Protein AF-A0A1R3JWB0-F1 (afdb_monomer_lite)

pLDDT: mean 71.42, std 26.75, range [22.69, 98.88]

Organism: Corchorus capsularis (NCBI:txid210143)

Radius of gyration: 26.65 Å; chains: 1; bounding box: 60×61×75 Å

Sequence (352 aa):
MEPPTVQPKLVFHKRNVELGSNFDCSNLAEIEALLSLGVSPDRIIFANPCKAESHIKYAASVGVNLTTFDSEEELVKIQKWHPKCRLLIRIKAPETSGAKFPLGAKFGALPEEVVPLLQATQARNLNIVGVSFHIGSGAIHFQAFDGAIAAAKIVFEQAAQLCMPKMHILNIGGGFSAGPQFTEAASAVKNALQKYFPNDSDSNLIVIAEPGRFFAELPFTLATSIIGKRVNPLKKVSTNSKLSAKDHVQSRFSQEEQVALQSLQTLFGSKIVNSCMIVVFTGGNELEEDEETLEEYLSRDSSALALCLEVPHYVGLNGMSNILECVVLPHGIIAVATPDIALADSIRSLDL

Secondary structure (DSSP, 8-state):
-PPP---HHHHHHHHHHHTT--EEESSHHHHHHHHHTT--GGGEEE--SS--HHHHHHHHHHT--EEEE-SHHHHHHHHHH-TT-EEEEEBPPPS-S--SB--TTTSSB-HHHHHHHHHHHHHTT-EEEEEE----BT-S-TTHHHHHHHHHHHHHHHHHHTTPPPP-EEE------SSTHHHHHHHHHHHHHHHHSTTHHHHT-EEE---SHHHHSSS-------------PPP---------S---------HHHHHHHHHHHHHH-TTHHHH--------HHHHHHTT--HHHHHHH-TTTHHHHTT--------------EEEEETTEEEEE--S-HHHHHHHHT---

InterPro domains:
  IPR000183 Ornithine/DAP/Arg decarboxylase [PR01179] (22-34)
  IPR000183 Ornithine/DAP/Arg decarboxylase [PR01179] (125-138)
  IPR000183 Ornithine/DAP/Arg decarboxylase [PR01179] (207-226)
  IPR002433 Ornithine decarboxylase [PR01182] (44-68)
  IPR002433 Ornithine decarboxylase [PR01182] (74-96)
  IPR002433 Ornithine decarboxylase [PR01182] (318-331)
  IPR002433 Ornithine decarboxylase [PTHR11482] (18-238)
  IPR006703 AIG1-type guanine nucleotide-binding (G) domain [PF04548] (250-305)
  IPR022644 Orn/DAP/Arg decarboxylase 2, N-terminal [PF02784] (18-216)
  IPR022657 Orn/DAP/Arg decarboxylase 2, conserved site [PS00879] (160-177)
  IPR027417 P-loop containing nucleoside triphosphate hydrolase [G3DSA:3.40.50.300] (247-320)
  IPR029066 PLP-binding barrel [G3DSA:3.20.20.10] (6-215)
  IPR029066 PLP-binding barrel [SSF51419] (15-216)

Foldseek 3Di:
DPDPPPDPVLVLLLVCVVVPAADEDQFQVVVVSNVVSVDQLCSYEPEHQDYDLVGLLVNQVRVNQHYEHADLVSVVSCLVRPQRHEYAYEAQQPQPQPAPFHCNVPDHHYLVCLLVVLVSCVVSVGHYAAYEYENYAQGDHLLSLLRRLQSRLVSQVSNVVVVHPRHAEYEDEEHDAADDVNVVNVVSNVVSCCVSVVPCVVRNHDYHYHYDNNSPVPPDDDDDDDPDDDDDDDDPPPPDDDDDPDDDPDDDDDPVRVVVVVVCCVVVNPCCVVPPDDDDDDCVVVCVVVVHDPVRVLVVPPVNVVVVPVDPDDDDDDDDDDDWDWDDDPPDIDTDDDPDVVVVVVVVPPPD

Structure (mmCIF, N/CA/C/O backbone):
data_AF-A0A1R3JWB0-F1
#
_entry.id   AF-A0A1R3JWB0-F1
#
loop_
_atom_site.group_PDB
_atom_site.id
_atom_site.type_symbol
_atom_site.label_atom_id
_atom_site.label_alt_id
_atom_site.label_comp_id
_atom_site.label_asym_id
_atom_site.label_entity_id
_atom_site.label_seq_id
_atom_site.pdbx_PDB_ins_code
_atom_site.Cartn_x
_atom_site.Cartn_y
_atom_site.Cartn_z
_atom_site.occupancy
_atom_site.B_iso_or_equiv
_atom_site.auth_seq_id
_atom_site.auth_comp_id
_atom_site.auth_asym_id
_atom_site.auth_atom_id
_atom_site.pdbx_PDB_model_num
ATOM 1 N N . MET A 1 1 ? 4.835 -28.528 -31.347 1.00 32.72 1 MET A N 1
ATOM 2 C CA . MET A 1 1 ? 4.320 -27.818 -30.162 1.00 32.72 1 MET A CA 1
ATOM 3 C C . MET A 1 1 ? 5.331 -26.745 -29.842 1.00 32.72 1 MET A C 1
ATOM 5 O O . MET A 1 1 ? 6.428 -27.089 -29.423 1.00 32.72 1 MET A O 1
ATOM 9 N N . GLU A 1 2 ? 5.017 -25.488 -30.143 1.00 27.64 2 GLU A N 1
ATOM 10 C CA . GLU A 1 2 ? 5.806 -24.379 -29.606 1.00 27.64 2 GLU A CA 1
ATOM 11 C C . GLU A 1 2 ? 5.733 -24.439 -28.074 1.00 27.64 2 GLU A C 1
ATOM 13 O O . GLU A 1 2 ? 4.665 -24.755 -27.534 1.00 27.64 2 GLU A O 1
ATOM 18 N N . PRO A 1 3 ? 6.847 -24.215 -27.358 1.00 32.69 3 PRO A N 1
ATOM 19 C CA . PRO A 1 3 ? 6.792 -24.102 -25.911 1.00 32.69 3 PRO A CA 1
ATOM 20 C C . PRO A 1 3 ? 5.839 -22.950 -25.553 1.00 32.69 3 PRO A C 1
ATOM 22 O O . PRO A 1 3 ? 5.832 -21.934 -26.251 1.00 32.69 3 PRO A O 1
ATOM 25 N N . PRO A 1 4 ? 5.019 -23.086 -24.496 1.00 38.62 4 PRO A N 1
ATOM 26 C CA . PRO A 1 4 ? 4.114 -22.021 -24.092 1.00 38.62 4 PRO A CA 1
ATOM 27 C C . PRO A 1 4 ? 4.918 -20.739 -23.885 1.00 38.62 4 PRO A C 1
ATOM 29 O O . PRO A 1 4 ? 5.922 -20.750 -23.170 1.00 38.62 4 PRO A O 1
ATOM 32 N N . THR A 1 5 ? 4.493 -19.650 -24.530 1.00 41.41 5 THR A N 1
ATOM 33 C CA . THR A 1 5 ? 5.124 -18.336 -24.412 1.00 41.41 5 THR A CA 1
ATOM 34 C C . THR A 1 5 ? 5.189 -17.970 -22.935 1.00 41.41 5 THR A C 1
ATOM 36 O O . THR A 1 5 ? 4.173 -17.719 -22.284 1.00 41.41 5 THR A O 1
ATOM 39 N N . VAL A 1 6 ? 6.392 -18.014 -22.372 1.00 44.47 6 VAL A N 1
ATOM 40 C CA . VAL A 1 6 ? 6.605 -17.752 -20.956 1.00 44.47 6 VAL A CA 1
ATOM 41 C C . VAL A 1 6 ? 6.384 -16.262 -20.732 1.00 44.47 6 VAL A C 1
ATOM 43 O O . VAL A 1 6 ? 7.205 -15.442 -21.128 1.00 44.47 6 VAL A O 1
ATOM 46 N N . GLN A 1 7 ? 5.254 -15.899 -20.125 1.00 52.38 7 GLN A N 1
ATOM 47 C CA . GLN A 1 7 ? 4.958 -14.501 -19.833 1.00 52.38 7 GLN A CA 1
ATOM 48 C C . GLN A 1 7 ? 5.934 -13.980 -18.763 1.00 52.38 7 GLN A C 1
ATOM 50 O O . GLN A 1 7 ? 5.923 -14.501 -17.642 1.00 52.38 7 GLN A O 1
ATOM 55 N N . PRO A 1 8 ? 6.740 -12.938 -19.049 1.00 58.72 8 PRO A N 1
ATOM 56 C CA . PRO A 1 8 ? 7.749 -12.426 -18.116 1.00 58.72 8 PRO A CA 1
ATOM 57 C C . PRO A 1 8 ? 7.178 -12.061 -16.737 1.00 58.72 8 PRO A C 1
ATOM 59 O O . PRO A 1 8 ? 7.778 -12.372 -15.707 1.00 58.72 8 PRO A O 1
ATOM 62 N N . LYS A 1 9 ? 5.958 -11.499 -16.707 1.00 65.50 9 LYS A N 1
ATOM 63 C CA . LYS A 1 9 ? 5.225 -11.167 -15.472 1.00 65.50 9 LYS A CA 1
ATOM 64 C C . LYS A 1 9 ? 4.949 -12.406 -14.607 1.00 65.50 9 LYS A C 1
ATOM 66 O O . LYS A 1 9 ? 5.100 -12.353 -13.390 1.00 65.50 9 LYS A O 1
ATOM 71 N N . LEU A 1 10 ? 4.600 -13.542 -15.216 1.00 68.62 10 LEU A N 1
ATOM 72 C CA . LEU A 1 10 ? 4.287 -14.775 -14.488 1.00 68.62 10 LEU A CA 1
ATOM 73 C C . LEU A 1 10 ? 5.537 -15.405 -13.858 1.00 68.62 10 LEU A C 1
ATOM 75 O O . LEU A 1 10 ? 5.481 -15.861 -12.718 1.00 68.62 10 LEU A O 1
ATOM 79 N N . VAL A 1 11 ? 6.668 -15.410 -14.572 1.00 74.31 11 VAL A N 1
ATOM 80 C CA . VAL A 1 11 ? 7.955 -15.895 -14.033 1.00 74.31 11 VAL A CA 1
ATOM 81 C C . VAL A 1 11 ? 8.416 -15.026 -12.877 1.00 74.31 11 VAL A C 1
ATOM 83 O O . VAL A 1 11 ? 8.814 -15.543 -11.835 1.00 74.31 11 VAL A O 1
ATOM 86 N N . PHE A 1 12 ? 8.303 -13.710 -13.038 1.00 76.94 12 PHE A N 1
ATOM 87 C CA . PHE A 1 12 ? 8.627 -12.760 -11.988 1.00 76.94 12 PHE A CA 1
ATOM 88 C C . PHE A 1 12 ? 7.785 -12.993 -10.728 1.00 76.94 12 PHE A C 1
ATOM 90 O O . PHE A 1 12 ? 8.328 -13.049 -9.623 1.00 76.94 12 PHE A O 1
ATOM 97 N N . HIS A 1 13 ? 6.472 -13.195 -10.872 1.00 80.81 13 HIS A N 1
ATOM 98 C CA . HIS A 1 13 ? 5.619 -13.525 -9.732 1.00 80.81 13 HIS A CA 1
ATOM 99 C C . HIS A 1 13 ? 6.009 -14.859 -9.096 1.00 80.81 13 HIS A C 1
ATOM 101 O O . HIS A 1 13 ? 6.238 -14.880 -7.892 1.00 80.81 13 HIS A O 1
ATOM 107 N N . LYS A 1 14 ? 6.189 -15.935 -9.877 1.00 83.88 14 LYS A N 1
ATOM 108 C CA . LYS A 1 14 ? 6.644 -17.239 -9.356 1.00 83.88 14 LYS A CA 1
ATOM 109 C C . LYS A 1 14 ? 7.921 -17.119 -8.529 1.00 83.88 14 LYS A C 1
ATOM 111 O O . LYS A 1 14 ? 7.972 -17.628 -7.413 1.00 83.88 14 LYS A O 1
ATOM 116 N N . ARG A 1 15 ? 8.915 -16.379 -9.026 1.00 87.00 15 ARG A N 1
ATOM 117 C CA . ARG A 1 15 ? 10.171 -16.182 -8.301 1.00 87.00 15 ARG A CA 1
ATOM 118 C C . ARG A 1 15 ? 9.963 -15.460 -6.968 1.00 87.00 15 ARG A C 1
ATOM 120 O O . ARG A 1 15 ? 10.527 -15.865 -5.959 1.00 87.00 15 ARG A O 1
ATOM 127 N N . ASN A 1 16 ? 9.126 -14.426 -6.940 1.00 84.94 16 ASN A N 1
ATOM 128 C CA . ASN A 1 16 ? 8.788 -13.726 -5.698 1.00 84.94 16 ASN A CA 1
ATOM 129 C C . ASN A 1 16 ? 7.982 -14.602 -4.721 1.00 84.94 16 ASN A C 1
ATOM 131 O O . ASN A 1 16 ? 8.143 -14.464 -3.510 1.00 84.94 16 ASN A O 1
ATOM 135 N N . VAL A 1 17 ? 7.156 -15.531 -5.222 1.00 89.06 17 VAL A N 1
ATOM 136 C CA . VAL A 1 17 ? 6.446 -16.505 -4.377 1.00 89.06 17 VAL A CA 1
ATOM 137 C C . VAL A 1 17 ? 7.443 -17.411 -3.657 1.00 89.06 17 VAL A C 1
ATOM 139 O O . VAL A 1 17 ? 7.336 -17.554 -2.437 1.00 89.06 17 VAL A O 1
ATOM 142 N N . GLU A 1 18 ? 8.417 -17.965 -4.389 1.00 89.56 18 GLU A N 1
ATOM 143 C CA . GLU A 1 18 ? 9.492 -18.819 -3.853 1.00 89.56 18 GLU A CA 1
ATOM 144 C C . GLU A 1 18 ? 10.355 -18.098 -2.812 1.00 89.56 18 GLU A C 1
ATOM 146 O O . GLU A 1 18 ? 10.770 -18.702 -1.827 1.00 89.56 18 GLU A O 1
ATOM 151 N N . LEU A 1 19 ? 10.608 -16.801 -3.016 1.00 90.81 19 LEU A N 1
ATOM 152 C CA . LEU A 1 19 ? 11.370 -15.959 -2.089 1.00 90.81 19 LEU A CA 1
ATOM 153 C C . LEU A 1 19 ? 10.561 -15.513 -0.858 1.00 90.81 19 LEU A C 1
ATOM 155 O O . LEU A 1 19 ? 11.113 -14.868 0.030 1.00 90.81 19 LEU A O 1
ATOM 159 N N . GLY A 1 20 ? 9.272 -15.856 -0.782 1.00 91.75 20 GLY A N 1
ATOM 160 C CA . GLY A 1 20 ? 8.435 -15.576 0.385 1.00 91.75 20 GLY A CA 1
ATOM 161 C C . GLY A 1 20 ? 7.796 -14.183 0.418 1.00 91.75 20 GLY A C 1
ATOM 162 O O . GLY A 1 20 ? 7.225 -13.815 1.440 1.00 91.75 20 GLY A O 1
ATOM 163 N N . SER A 1 21 ? 7.823 -13.420 -0.679 1.00 92.12 21 SER A N 1
ATOM 164 C CA . SER A 1 21 ? 7.233 -12.073 -0.738 1.00 92.12 21 SER A CA 1
ATOM 165 C C . SER A 1 21 ? 5.711 -12.079 -0.571 1.00 92.12 21 SER A C 1
ATOM 167 O O . SER A 1 21 ? 5.024 -12.982 -1.043 1.00 92.12 21 SER A O 1
ATOM 169 N N . ASN A 1 22 ? 5.161 -11.043 0.053 1.00 96.25 22 ASN A N 1
ATOM 170 C CA . ASN A 1 22 ? 3.730 -10.746 -0.038 1.00 96.25 22 ASN A CA 1
ATOM 171 C C . ASN A 1 22 ? 3.455 -9.894 -1.283 1.00 96.25 22 ASN A C 1
ATOM 173 O O . ASN A 1 22 ? 4.389 -9.398 -1.917 1.00 96.25 22 ASN A O 1
ATOM 177 N N . PHE A 1 23 ? 2.184 -9.739 -1.646 1.00 95.62 23 PHE A N 1
ATOM 178 C CA . PHE A 1 23 ? 1.800 -9.125 -2.911 1.00 95.62 23 PHE A CA 1
ATOM 179 C C . PHE A 1 23 ? 0.738 -8.046 -2.742 1.00 95.62 23 PHE A C 1
ATOM 181 O O . PHE A 1 23 ? -0.299 -8.265 -2.119 1.00 95.62 23 PHE A O 1
ATOM 188 N N . ASP A 1 24 ? 0.987 -6.906 -3.376 1.00 96.12 24 ASP A N 1
ATOM 189 C CA . ASP A 1 24 ? -0.022 -5.895 -3.663 1.00 96.12 24 ASP A CA 1
ATOM 190 C C . ASP A 1 24 ? -0.705 -6.210 -5.001 1.00 96.12 24 ASP A C 1
ATOM 192 O O . ASP A 1 24 ? -0.042 -6.487 -6.003 1.00 96.12 24 ASP A O 1
ATOM 196 N N . CYS A 1 25 ? -2.036 -6.199 -4.997 1.00 93.19 25 CYS A N 1
ATOM 197 C CA . CYS A 1 25 ? -2.877 -6.292 -6.180 1.00 93.19 25 CYS A CA 1
ATOM 198 C C . CYS A 1 25 ? -3.734 -5.039 -6.332 1.00 93.19 25 CYS A C 1
ATOM 200 O O . CYS A 1 25 ? -4.388 -4.588 -5.393 1.00 93.19 25 CYS A O 1
ATOM 202 N N . SER A 1 26 ? -3.841 -4.548 -7.564 1.00 87.19 26 SER A N 1
ATOM 203 C CA . SER A 1 26 ? -4.644 -3.370 -7.910 1.00 87.19 26 SER A CA 1
ATOM 204 C C . SER A 1 26 ? -5.981 -3.710 -8.582 1.00 87.19 26 SER A C 1
ATOM 206 O O . SER A 1 26 ? -6.869 -2.855 -8.704 1.00 87.19 26 SER A O 1
ATOM 208 N N . ASN A 1 27 ? -6.142 -4.954 -9.036 1.00 83.00 27 ASN A N 1
ATOM 209 C CA . ASN A 1 27 ? -7.304 -5.417 -9.784 1.00 83.00 27 ASN A CA 1
ATOM 210 C C . ASN A 1 27 ? -7.531 -6.933 -9.634 1.00 83.00 27 ASN A C 1
ATOM 212 O O . ASN A 1 27 ? -6.696 -7.659 -9.100 1.00 83.00 27 ASN A O 1
ATOM 216 N N . LEU A 1 28 ? -8.686 -7.396 -10.120 1.00 87.56 28 LEU A N 1
ATOM 217 C CA . LEU A 1 28 ? -9.131 -8.786 -10.010 1.00 87.56 28 LEU A CA 1
ATOM 218 C C . LEU A 1 28 ? -8.201 -9.773 -10.734 1.00 87.56 28 LEU A C 1
ATOM 220 O O . LEU A 1 28 ? -7.897 -10.820 -10.169 1.00 87.56 28 LEU A O 1
ATOM 224 N N . ALA A 1 29 ? -7.699 -9.426 -11.923 1.00 87.19 29 ALA A N 1
ATOM 225 C CA . ALA A 1 29 ? -6.828 -10.309 -12.700 1.00 87.19 29 ALA A CA 1
ATOM 226 C C . ALA A 1 29 ? -5.488 -10.579 -11.991 1.00 87.19 29 ALA A C 1
ATOM 228 O O . ALA A 1 29 ? -4.929 -11.665 -12.107 1.00 87.19 29 ALA A O 1
ATOM 229 N N . GLU A 1 30 ? -4.974 -9.613 -11.223 1.00 88.69 30 GLU A N 1
ATOM 230 C CA . GLU A 1 30 ? -3.763 -9.803 -10.411 1.00 88.69 30 GLU A CA 1
ATOM 231 C C . GLU A 1 30 ? -4.002 -10.753 -9.236 1.00 88.69 30 GLU A C 1
ATOM 233 O O . GLU A 1 30 ? -3.179 -11.637 -8.993 1.00 88.69 30 GLU A O 1
ATOM 238 N N . ILE A 1 31 ? -5.157 -10.637 -8.570 1.00 92.06 31 ILE A N 1
ATOM 239 C CA . ILE A 1 31 ? -5.558 -11.571 -7.510 1.00 92.06 31 ILE A CA 1
ATOM 240 C C . ILE A 1 31 ? -5.678 -12.986 -8.090 1.00 92.06 31 ILE A C 1
ATOM 242 O O . ILE A 1 31 ? -5.075 -13.916 -7.563 1.00 92.06 31 ILE A O 1
ATOM 246 N N . GLU A 1 32 ? -6.404 -13.156 -9.198 1.00 93.19 32 GLU A N 1
ATOM 247 C CA . GLU A 1 32 ? -6.544 -14.448 -9.885 1.00 93.19 32 GLU A CA 1
ATOM 248 C C . GLU A 1 32 ? -5.194 -15.050 -10.273 1.00 93.19 32 GLU A C 1
ATOM 250 O O . GLU A 1 32 ? -4.940 -16.226 -10.001 1.00 93.19 32 GLU A O 1
ATOM 255 N N . ALA A 1 33 ? -4.307 -14.241 -10.857 1.00 88.75 33 ALA A N 1
ATOM 256 C CA . ALA A 1 33 ? -2.986 -14.691 -11.264 1.00 88.75 33 ALA A CA 1
ATOM 257 C C . ALA A 1 33 ? -2.185 -15.233 -10.072 1.00 88.75 33 ALA A C 1
ATOM 259 O O . ALA A 1 33 ? -1.634 -16.328 -10.162 1.00 88.75 33 ALA A O 1
ATOM 260 N N . LEU A 1 34 ? -2.151 -14.528 -8.939 1.00 93.12 34 LEU A N 1
ATOM 261 C CA . LEU A 1 34 ? -1.406 -14.981 -7.761 1.00 93.12 34 LEU A CA 1
ATOM 262 C C . LEU A 1 34 ? -2.036 -16.205 -7.093 1.00 93.12 34 LEU A C 1
ATOM 264 O O . LEU A 1 34 ? -1.315 -17.133 -6.726 1.00 93.12 34 LEU A O 1
ATOM 268 N N . LEU A 1 35 ? -3.364 -16.257 -6.984 1.00 95.06 35 LEU A N 1
ATOM 269 C CA . LEU A 1 35 ? -4.051 -17.435 -6.449 1.00 95.06 35 LEU A CA 1
ATOM 270 C C . LEU A 1 35 ? -3.806 -18.670 -7.330 1.00 95.06 35 LEU A C 1
ATOM 272 O O . LEU A 1 35 ? -3.569 -19.757 -6.807 1.00 95.06 35 LEU A O 1
ATOM 276 N N . SER A 1 36 ? -3.763 -18.506 -8.658 1.00 92.94 36 SER A N 1
ATOM 277 C CA . SER A 1 36 ? -3.426 -19.593 -9.594 1.00 92.94 36 SER A CA 1
ATOM 278 C C . SER A 1 36 ? -1.989 -20.111 -9.433 1.00 92.94 36 SER A C 1
ATOM 280 O O . SER A 1 36 ? -1.699 -21.256 -9.776 1.00 92.94 36 SER A O 1
ATOM 282 N N . LEU A 1 37 ? -1.095 -19.291 -8.869 1.00 92.50 37 LEU A N 1
ATOM 283 C CA . LEU A 1 37 ? 0.269 -19.673 -8.498 1.00 92.50 37 LEU A CA 1
ATOM 284 C C . LEU A 1 37 ? 0.357 -20.332 -7.112 1.00 92.50 37 LEU A C 1
ATOM 286 O O . LEU A 1 37 ? 1.458 -20.642 -6.661 1.00 92.50 37 LEU A O 1
ATOM 290 N N . GLY A 1 38 ? -0.772 -20.543 -6.430 1.00 94.12 38 GLY A N 1
ATOM 291 C CA . GLY A 1 38 ? -0.819 -21.125 -5.090 1.00 94.12 38 GLY A CA 1
ATOM 292 C C . GLY A 1 38 ? -0.459 -20.143 -3.972 1.00 94.12 38 GLY A C 1
ATOM 293 O O . GLY A 1 38 ? -0.142 -20.574 -2.864 1.00 94.12 38 GLY A O 1
ATOM 294 N N . VAL A 1 39 ? -0.484 -18.830 -4.234 1.00 96.62 39 VAL A N 1
ATOM 295 C CA . VAL A 1 39 ? -0.300 -17.820 -3.184 1.00 96.62 39 VAL A CA 1
ATOM 296 C C . VAL A 1 39 ? -1.496 -17.852 -2.245 1.00 96.62 39 VAL A C 1
ATOM 298 O O . VAL A 1 39 ? -2.643 -17.796 -2.680 1.00 96.62 39 VAL A O 1
ATOM 301 N N . SER A 1 40 ? -1.225 -17.918 -0.945 1.00 97.50 40 SER A N 1
ATOM 302 C CA . SER A 1 40 ? -2.276 -17.878 0.065 1.00 97.50 40 SER A CA 1
ATOM 303 C C . SER A 1 40 ? -2.900 -16.469 0.155 1.00 97.50 40 SER A C 1
ATOM 305 O O . SER A 1 40 ? -2.148 -15.488 0.153 1.00 97.50 40 SER A O 1
ATOM 307 N N . PRO A 1 41 ? -4.238 -16.322 0.245 1.00 97.50 41 PRO A N 1
ATOM 308 C CA . PRO A 1 41 ? -4.916 -15.017 0.240 1.00 97.50 41 PRO A CA 1
ATOM 309 C C . PRO A 1 41 ? -4.480 -14.035 1.341 1.00 97.50 41 PRO A C 1
ATOM 311 O O . PRO A 1 41 ? -4.573 -12.824 1.161 1.00 97.50 41 PRO A O 1
ATOM 314 N N . ASP A 1 42 ? -3.987 -14.529 2.477 1.00 97.00 42 ASP A N 1
ATOM 315 C CA . ASP A 1 42 ? -3.444 -13.735 3.589 1.00 97.00 42 ASP A CA 1
ATOM 316 C C . ASP A 1 42 ? -2.124 -13.024 3.253 1.00 97.00 42 ASP A C 1
ATOM 318 O O . ASP A 1 42 ? -1.768 -12.051 3.919 1.00 97.00 42 ASP A O 1
ATOM 322 N N . ARG A 1 43 ? -1.438 -13.455 2.187 1.00 97.31 43 ARG A N 1
ATOM 323 C CA . ARG A 1 43 ? -0.244 -12.798 1.633 1.00 97.31 43 ARG A CA 1
ATOM 324 C C . ARG A 1 43 ? -0.582 -11.724 0.596 1.00 97.31 43 ARG A C 1
ATOM 326 O O . ARG A 1 43 ? 0.337 -11.183 -0.018 1.00 97.31 43 ARG A O 1
ATOM 333 N N . ILE A 1 44 ? -1.865 -11.427 0.375 1.00 98.25 44 ILE A N 1
ATOM 334 C CA . ILE A 1 44 ? -2.330 -10.457 -0.621 1.00 98.25 44 ILE A CA 1
ATOM 335 C C . ILE A 1 44 ? -2.994 -9.264 0.073 1.00 98.25 44 ILE A C 1
ATOM 337 O O . ILE A 1 44 ? -3.904 -9.422 0.890 1.00 98.25 44 ILE A O 1
ATOM 341 N N . ILE A 1 45 ? -2.575 -8.058 -0.305 1.00 98.50 45 ILE A N 1
ATOM 342 C CA . ILE A 1 45 ? -3.311 -6.818 -0.055 1.00 98.50 45 ILE A CA 1
ATOM 343 C C . ILE A 1 45 ? -3.956 -6.348 -1.362 1.00 98.50 45 ILE A C 1
ATOM 345 O O . ILE A 1 45 ? -3.310 -6.311 -2.405 1.00 98.50 45 ILE A O 1
ATOM 349 N N . PHE A 1 46 ? -5.238 -5.982 -1.319 1.00 98.06 46 PHE A N 1
ATOM 350 C CA . PHE A 1 46 ? -5.910 -5.327 -2.442 1.00 98.06 46 PHE A CA 1
ATOM 351 C C . PHE A 1 46 ? -5.768 -3.802 -2.287 1.00 98.06 46 PHE A C 1
ATOM 353 O O . PHE A 1 46 ? -6.678 -3.133 -1.789 1.00 98.06 46 PHE A O 1
ATOM 360 N N . ALA A 1 47 ? -4.614 -3.234 -2.652 1.00 94.88 47 ALA A N 1
ATOM 361 C CA . ALA A 1 47 ? -4.274 -1.845 -2.322 1.00 94.88 47 ALA A CA 1
ATOM 362 C C . ALA A 1 47 ? -4.778 -0.792 -3.327 1.00 94.88 47 ALA A C 1
ATOM 364 O O . ALA A 1 47 ? -4.311 0.352 -3.340 1.00 94.88 47 ALA A O 1
ATOM 365 N N . ASN A 1 48 ? -5.801 -1.115 -4.120 1.00 92.12 48 ASN A N 1
ATOM 366 C CA . ASN A 1 48 ? -6.544 -0.114 -4.881 1.00 92.12 48 ASN A CA 1
ATOM 367 C C . ASN A 1 48 ? -7.589 0.565 -3.975 1.00 92.12 48 ASN A C 1
ATOM 369 O O . ASN A 1 48 ? -8.503 -0.120 -3.511 1.00 92.12 48 ASN A O 1
ATOM 373 N N . PRO A 1 49 ? -7.522 1.886 -3.737 1.00 90.44 49 PRO A N 1
ATOM 374 C CA . PRO A 1 49 ? -8.470 2.561 -2.857 1.00 90.44 49 PRO A CA 1
ATOM 375 C C . PRO A 1 49 ? -9.862 2.741 -3.483 1.00 90.44 49 PRO A C 1
ATOM 377 O O . PRO A 1 49 ? -10.813 2.916 -2.735 1.00 90.44 49 PRO A O 1
ATOM 380 N N . CYS A 1 50 ? -10.015 2.613 -4.810 1.00 92.56 50 CYS A N 1
ATOM 381 C CA . CYS A 1 50 ? -11.299 2.737 -5.509 1.00 92.56 50 CYS A CA 1
ATOM 382 C C . CYS A 1 50 ? -11.587 1.490 -6.363 1.00 92.56 50 CYS A C 1
ATOM 384 O O . CYS A 1 50 ? -11.084 1.335 -7.481 1.00 92.56 50 CYS A O 1
ATOM 386 N N . LYS A 1 51 ? -12.391 0.566 -5.823 1.00 92.56 51 LYS A N 1
ATOM 387 C CA . LYS A 1 51 ? -12.616 -0.772 -6.393 1.00 92.56 51 LYS A CA 1
ATOM 388 C C . LYS A 1 51 ? -14.017 -0.906 -6.984 1.00 92.56 51 LYS A C 1
ATOM 390 O O . LYS A 1 51 ? -14.991 -0.357 -6.467 1.00 92.56 51 LYS A O 1
ATOM 395 N N . ALA A 1 52 ? -14.151 -1.697 -8.047 1.00 93.75 52 ALA A N 1
ATOM 396 C CA . ALA A 1 52 ? -15.464 -2.118 -8.530 1.00 93.75 52 ALA A CA 1
ATOM 397 C C . ALA A 1 52 ? -16.145 -3.040 -7.499 1.00 93.75 52 ALA A C 1
ATOM 399 O O . ALA A 1 52 ? -15.481 -3.881 -6.890 1.00 93.75 52 ALA A O 1
ATOM 400 N N . GLU A 1 53 ? -17.471 -2.940 -7.338 1.00 97.06 53 GLU A N 1
ATOM 401 C CA . GLU A 1 53 ? -18.227 -3.814 -6.421 1.00 97.06 53 GLU A CA 1
ATOM 402 C C . GLU A 1 53 ? -17.997 -5.303 -6.728 1.00 97.06 53 GLU A C 1
ATOM 404 O O . GLU A 1 53 ? -17.842 -6.106 -5.811 1.00 97.06 53 GLU A O 1
ATOM 409 N N . SER A 1 54 ? -17.923 -5.677 -8.012 1.00 96.38 54 SER A N 1
ATOM 410 C CA . SER A 1 54 ? -17.612 -7.046 -8.448 1.00 96.38 54 SER A CA 1
ATOM 411 C C . SER A 1 54 ? -16.251 -7.530 -7.942 1.00 96.38 54 SER A C 1
ATOM 413 O O . SER A 1 54 ? -16.134 -8.679 -7.524 1.00 96.38 54 SER A O 1
ATOM 415 N N . HIS A 1 55 ? -15.241 -6.658 -7.914 1.00 96.50 55 HIS A N 1
ATOM 416 C CA . HIS A 1 55 ? -13.905 -7.007 -7.433 1.00 96.50 55 HIS A CA 1
ATOM 417 C C . HIS A 1 55 ? -13.880 -7.166 -5.909 1.00 96.50 55 HIS A C 1
ATOM 419 O O . HIS A 1 55 ? -13.222 -8.071 -5.408 1.00 96.50 55 HIS A O 1
ATOM 425 N N . ILE A 1 56 ? -14.630 -6.336 -5.172 1.00 98.31 56 ILE A N 1
ATOM 426 C CA . ILE A 1 56 ? -14.766 -6.468 -3.711 1.00 98.31 56 ILE A CA 1
ATOM 427 C C . ILE A 1 56 ? -15.451 -7.797 -3.359 1.00 98.31 56 ILE A C 1
ATOM 429 O O . ILE A 1 56 ? -14.961 -8.525 -2.498 1.00 98.31 56 ILE A O 1
ATOM 433 N N . LYS A 1 57 ? -16.542 -8.149 -4.059 1.00 98.19 57 LYS A N 1
ATOM 434 C CA . LYS A 1 57 ? -17.216 -9.451 -3.899 1.00 98.19 57 LYS A CA 1
ATOM 435 C C . LYS A 1 57 ? -16.267 -10.614 -4.153 1.00 98.19 57 LYS A C 1
ATOM 437 O O . LYS A 1 57 ? -16.257 -11.574 -3.389 1.00 98.19 57 LYS A O 1
ATOM 442 N N . TYR A 1 58 ? -15.488 -10.528 -5.230 1.00 98.12 58 TYR A N 1
ATOM 443 C CA . TYR A 1 58 ? -14.541 -11.574 -5.581 1.00 98.12 58 TYR A CA 1
ATOM 444 C C . TYR A 1 58 ? -13.470 -11.733 -4.498 1.00 98.12 58 TYR A C 1
ATOM 446 O O . TYR A 1 58 ? -13.313 -12.833 -3.975 1.00 98.12 58 TYR A O 1
ATOM 454 N N . ALA A 1 59 ? -12.826 -10.636 -4.080 1.00 98.31 59 ALA A N 1
ATOM 455 C CA . ALA A 1 59 ? -11.839 -10.636 -3.000 1.00 98.31 59 ALA A CA 1
ATOM 456 C C . ALA A 1 59 ? -12.393 -11.265 -1.708 1.00 98.31 59 ALA A C 1
ATOM 458 O O . ALA A 1 59 ? -11.719 -12.088 -1.090 1.00 98.31 59 ALA A O 1
ATOM 459 N N . ALA A 1 60 ? -13.646 -10.957 -1.350 1.00 98.38 60 ALA A N 1
ATOM 460 C CA . ALA A 1 60 ? -14.334 -11.586 -0.224 1.00 98.38 60 ALA A CA 1
ATOM 461 C C . ALA A 1 60 ? -14.526 -13.100 -0.419 1.00 98.38 60 ALA A C 1
ATOM 463 O O . ALA A 1 60 ? -14.274 -13.873 0.504 1.00 98.38 60 ALA A O 1
ATOM 464 N N . SER A 1 61 ? -14.935 -13.533 -1.617 1.00 98.19 61 SER A N 1
ATOM 465 C CA . SER A 1 61 ? -15.194 -14.947 -1.926 1.00 98.19 61 SER A CA 1
ATOM 466 C C . SER A 1 61 ? -13.944 -15.830 -1.882 1.00 98.19 61 SER A C 1
ATOM 468 O O . SER A 1 61 ? -14.044 -17.005 -1.542 1.00 98.19 61 SER A O 1
ATOM 470 N N . VAL A 1 62 ? -12.773 -15.260 -2.182 1.00 98.19 62 VAL A N 1
ATOM 471 C CA . VAL A 1 62 ? -11.486 -15.975 -2.191 1.00 98.19 62 VAL A CA 1
ATOM 472 C C . VAL A 1 62 ? -10.643 -15.726 -0.937 1.00 98.19 62 VAL A C 1
ATOM 474 O O . VAL A 1 62 ? -9.553 -16.271 -0.814 1.00 98.19 62 VAL A O 1
ATOM 477 N N . GLY A 1 63 ? -11.132 -14.919 0.009 1.00 98.12 63 GLY A N 1
ATOM 478 C CA . GLY A 1 63 ? -10.480 -14.696 1.302 1.00 98.12 63 GLY A CA 1
ATOM 479 C C . GLY A 1 63 ? -9.348 -13.664 1.310 1.00 98.12 63 GLY A C 1
ATOM 480 O O . GLY A 1 63 ? -8.549 -13.658 2.247 1.00 98.12 63 GLY A O 1
ATOM 481 N N . VAL A 1 64 ? -9.271 -12.766 0.323 1.00 98.44 64 VAL A N 1
ATOM 482 C CA . VAL A 1 64 ? -8.366 -11.604 0.385 1.00 98.44 64 VAL A CA 1
ATOM 483 C C . VAL A 1 64 ? -8.984 -10.570 1.329 1.00 98.44 64 VAL A C 1
ATOM 485 O O . VAL A 1 64 ? -9.986 -9.922 1.021 1.00 98.44 64 VAL A O 1
ATOM 488 N N . ASN A 1 65 ? -8.412 -10.462 2.530 1.00 98.38 65 ASN A N 1
ATOM 489 C CA . ASN A 1 65 ? -9.047 -9.824 3.692 1.00 98.38 65 ASN A CA 1
ATOM 490 C C . ASN A 1 65 ? -8.342 -8.548 4.183 1.00 98.38 65 ASN A C 1
ATOM 492 O O . ASN A 1 65 ? -8.609 -8.107 5.301 1.00 98.38 65 ASN A O 1
ATOM 496 N N . LEU A 1 66 ? -7.433 -7.976 3.392 1.00 98.75 66 LEU A N 1
ATOM 497 C CA . LEU A 1 66 ? -6.787 -6.691 3.668 1.00 98.75 66 LEU A CA 1
ATOM 498 C C . LEU A 1 66 ? -6.901 -5.790 2.433 1.00 98.75 66 LEU A C 1
ATOM 500 O O . LEU A 1 66 ? -6.507 -6.190 1.338 1.00 98.75 66 LEU A O 1
ATOM 504 N N . THR A 1 67 ? -7.442 -4.584 2.598 1.00 98.69 67 THR A N 1
ATOM 505 C CA . THR A 1 67 ? -7.658 -3.636 1.492 1.00 98.69 67 THR A CA 1
ATOM 506 C C . THR A 1 67 ? -7.445 -2.194 1.944 1.00 98.69 67 THR A C 1
ATOM 508 O O . THR A 1 67 ? -7.510 -1.887 3.135 1.00 98.69 67 THR A O 1
ATOM 511 N N . THR A 1 68 ? -7.226 -1.294 0.986 1.00 98.56 68 THR A N 1
ATOM 512 C CA . THR A 1 68 ? -7.174 0.155 1.231 1.00 98.56 68 THR A CA 1
ATOM 513 C C . THR A 1 68 ? -8.500 0.851 0.906 1.00 98.56 68 THR A C 1
ATOM 515 O O . THR A 1 68 ? -9.333 0.315 0.166 1.00 98.56 68 THR A O 1
ATOM 518 N N . PHE A 1 69 ? -8.699 2.051 1.452 1.00 98.62 69 PHE A N 1
ATOM 519 C CA . PHE A 1 69 ? -9.763 2.989 1.074 1.00 98.62 69 PHE A CA 1
ATOM 520 C C . PHE A 1 69 ? -9.314 4.432 1.350 1.00 98.62 69 PHE A C 1
ATOM 522 O O . PHE A 1 69 ? -8.448 4.649 2.196 1.00 98.62 69 PHE A O 1
ATOM 529 N N . ASP A 1 70 ? -9.904 5.409 0.667 1.00 98.00 70 ASP A N 1
ATOM 530 C CA . ASP A 1 70 ? -9.674 6.844 0.907 1.00 98.00 70 ASP A CA 1
ATOM 531 C C . ASP A 1 70 ? -10.946 7.705 0.793 1.00 98.00 70 ASP A C 1
ATOM 533 O O . ASP A 1 70 ? -10.858 8.925 0.821 1.00 98.00 70 ASP A O 1
ATOM 537 N N . SER A 1 71 ? -12.128 7.087 0.690 1.00 97.56 71 SER A N 1
ATOM 538 C CA . SER A 1 71 ? -13.413 7.778 0.508 1.00 97.56 71 SER A CA 1
ATOM 539 C C . SER A 1 71 ? -14.565 7.060 1.216 1.00 97.56 71 SER A C 1
ATOM 541 O O . SER A 1 71 ? -14.493 5.859 1.508 1.00 97.56 71 SER A O 1
ATOM 543 N N . GLU A 1 72 ? -15.653 7.784 1.491 1.00 97.75 72 GLU A N 1
ATOM 544 C CA . GLU A 1 72 ? -16.840 7.217 2.141 1.00 97.75 72 GLU A CA 1
ATOM 545 C C . GLU A 1 72 ? -17.623 6.293 1.194 1.00 97.75 72 GLU A C 1
ATOM 547 O O . GLU A 1 72 ? -18.135 5.254 1.617 1.00 97.75 72 GLU A O 1
ATOM 552 N N . GLU A 1 73 ? -17.654 6.599 -0.104 1.00 97.56 73 GLU A N 1
ATOM 553 C CA . GLU A 1 73 ? -18.263 5.759 -1.139 1.00 97.56 73 GLU A CA 1
ATOM 554 C C . GLU A 1 73 ? -17.615 4.371 -1.184 1.00 97.56 73 GLU A C 1
ATOM 556 O O . GLU A 1 73 ? -18.292 3.356 -1.392 1.00 97.56 73 GLU A O 1
ATOM 561 N N . GLU A 1 74 ? -16.303 4.300 -0.952 1.00 98.06 74 GLU A N 1
ATOM 562 C CA . GLU A 1 74 ? -15.604 3.026 -0.858 1.00 98.06 74 GLU A CA 1
ATOM 563 C C . GLU A 1 74 ? -16.039 2.233 0.380 1.00 98.06 74 GLU A C 1
ATOM 565 O O . GLU A 1 74 ? -16.307 1.032 0.273 1.00 98.06 74 GLU A O 1
ATOM 570 N N . LEU A 1 75 ? -16.191 2.896 1.534 1.00 98.56 75 LEU A N 1
ATOM 571 C CA . LEU A 1 75 ? -16.695 2.268 2.760 1.00 98.56 75 LEU A CA 1
ATOM 572 C C . LEU A 1 75 ? -18.099 1.688 2.565 1.00 98.56 75 LEU A C 1
ATOM 574 O O . LEU A 1 75 ? -18.367 0.585 3.040 1.00 98.56 75 LEU A O 1
ATOM 578 N N . VAL A 1 76 ? -18.980 2.378 1.831 1.00 98.44 76 VAL A N 1
ATOM 579 C CA . VAL A 1 76 ? -20.328 1.879 1.503 1.00 98.44 76 VAL A CA 1
ATOM 580 C C . VAL A 1 76 ? -20.252 0.570 0.712 1.00 98.44 76 VAL A C 1
ATOM 582 O O . VAL A 1 76 ? -20.936 -0.403 1.046 1.00 98.44 76 VAL A O 1
ATOM 585 N N . LYS A 1 77 ? -19.388 0.497 -0.308 1.00 98.50 77 LYS A N 1
ATOM 586 C CA . LYS A 1 77 ? -19.209 -0.730 -1.102 1.00 98.50 77 LYS A CA 1
ATOM 587 C C . LYS A 1 77 ? -18.611 -1.868 -0.274 1.00 98.50 77 LYS A C 1
ATOM 589 O O . LYS A 1 77 ? -19.065 -3.008 -0.388 1.00 98.50 77 LYS A O 1
ATOM 594 N N . ILE A 1 78 ? -17.619 -1.572 0.564 1.00 98.62 78 ILE A N 1
ATOM 595 C CA . ILE A 1 78 ? -16.969 -2.555 1.438 1.00 98.62 78 ILE A CA 1
ATOM 596 C C . ILE A 1 78 ? -17.956 -3.090 2.478 1.00 98.62 78 ILE A C 1
ATOM 598 O O . ILE A 1 78 ? -18.060 -4.302 2.636 1.00 98.62 78 ILE A O 1
ATOM 602 N N . GLN A 1 79 ? -18.739 -2.229 3.130 1.00 98.50 79 GLN A N 1
ATOM 603 C CA . GLN A 1 79 ? -19.764 -2.645 4.090 1.00 98.50 79 GLN A CA 1
ATOM 604 C C . GLN A 1 79 ? -20.772 -3.615 3.465 1.00 98.50 79 GLN A C 1
ATOM 606 O O . GLN A 1 79 ? -21.169 -4.596 4.091 1.00 98.50 79 GLN A O 1
ATOM 611 N N . LYS A 1 80 ? -21.164 -3.360 2.215 1.00 98.44 80 LYS A N 1
ATOM 612 C CA . LYS A 1 80 ? -22.137 -4.175 1.487 1.00 98.44 80 LYS A CA 1
ATOM 613 C C . LYS A 1 80 ? -21.598 -5.553 1.097 1.00 98.44 80 LYS A C 1
ATOM 615 O O . LYS A 1 80 ? -22.342 -6.527 1.159 1.00 98.44 80 LYS A O 1
ATOM 620 N N . TRP A 1 81 ? -20.336 -5.644 0.670 1.00 98.62 81 TRP A N 1
ATOM 621 C CA . TRP A 1 81 ? -19.814 -6.850 0.008 1.00 98.62 81 TRP A CA 1
ATOM 622 C C . TRP A 1 81 ? -18.688 -7.573 0.744 1.00 98.62 81 TRP A C 1
ATOM 624 O O . TRP A 1 81 ? -18.488 -8.760 0.503 1.00 98.62 81 TRP A O 1
ATOM 634 N N . HIS A 1 82 ? -17.965 -6.893 1.632 1.00 98.31 82 HIS A N 1
ATOM 635 C CA . HIS A 1 82 ? -16.866 -7.465 2.412 1.00 98.31 82 HIS A CA 1
ATOM 636 C C . HIS A 1 82 ? -16.771 -6.852 3.828 1.00 98.31 82 HIS A C 1
ATOM 638 O O . HIS A 1 82 ? -15.739 -6.294 4.205 1.00 98.31 82 HIS A O 1
ATOM 644 N N . PRO A 1 83 ? -17.836 -6.935 4.653 1.00 97.88 83 PRO A N 1
ATOM 645 C CA . PRO A 1 83 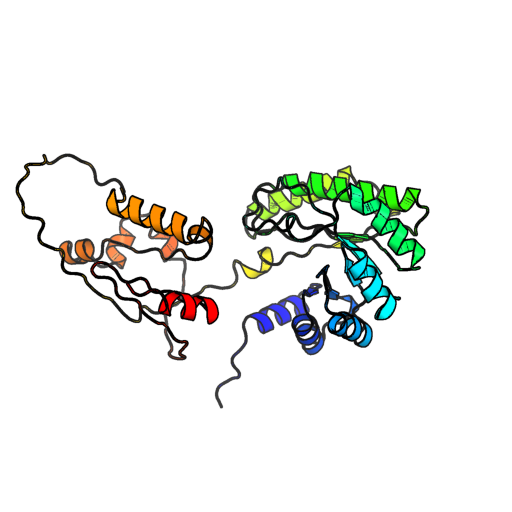? -17.915 -6.228 5.940 1.00 97.88 83 PRO A CA 1
ATOM 646 C C . PRO A 1 83 ? -16.904 -6.702 6.995 1.00 97.88 83 PRO A C 1
ATOM 648 O O . PRO A 1 83 ? -16.694 -6.021 7.993 1.00 97.88 83 PRO A O 1
ATOM 651 N N . LYS A 1 84 ? -16.288 -7.875 6.804 1.00 96.38 84 LYS A N 1
ATOM 652 C CA . LYS A 1 84 ? -15.270 -8.432 7.713 1.00 96.38 84 LYS A CA 1
ATOM 653 C C . LYS A 1 84 ? -13.836 -8.114 7.272 1.00 96.38 84 LYS A C 1
ATOM 655 O O . LYS A 1 84 ? -12.895 -8.550 7.935 1.00 96.38 84 LYS A O 1
ATOM 660 N N . CYS A 1 85 ? -13.661 -7.405 6.156 1.00 97.44 85 CYS A N 1
ATOM 661 C CA . CYS A 1 85 ? -12.348 -7.030 5.648 1.00 97.44 85 CYS A CA 1
ATOM 662 C C . CYS A 1 85 ? -11.618 -6.118 6.641 1.00 97.44 85 CYS A C 1
ATOM 664 O O . CYS A 1 85 ? -12.233 -5.276 7.299 1.00 97.44 85 CYS A O 1
ATOM 666 N N . ARG A 1 86 ? -10.297 -6.266 6.725 1.00 98.56 86 ARG A N 1
ATOM 667 C CA . ARG A 1 86 ? -9.432 -5.333 7.446 1.00 98.56 86 ARG A CA 1
ATOM 668 C C . ARG A 1 86 ? -9.072 -4.177 6.525 1.00 98.56 86 ARG A C 1
ATOM 670 O O . ARG A 1 86 ? -8.675 -4.397 5.380 1.00 98.56 86 ARG A O 1
ATOM 677 N N . LEU A 1 87 ? -9.192 -2.957 7.031 1.00 98.81 87 LEU A N 1
ATOM 678 C CA . LEU A 1 87 ? -9.042 -1.740 6.242 1.00 98.81 87 LEU A CA 1
ATOM 679 C C . LEU A 1 87 ? -7.790 -0.967 6.641 1.00 98.81 87 LEU A C 1
ATOM 681 O O . LEU A 1 87 ? -7.511 -0.792 7.828 1.00 98.81 87 LEU A O 1
ATOM 685 N N . LEU A 1 88 ? -7.075 -0.467 5.638 1.00 98.88 88 LEU A N 1
ATOM 686 C CA . LEU A 1 88 ? -6.067 0.574 5.797 1.00 98.88 88 LEU A CA 1
ATOM 687 C C . LEU A 1 88 ? -6.609 1.870 5.194 1.00 98.88 88 LEU A C 1
ATOM 689 O O . LEU A 1 88 ? -6.931 1.899 4.003 1.00 98.88 88 LEU A O 1
ATOM 693 N N . ILE A 1 89 ? -6.692 2.943 5.981 1.00 98.75 89 ILE A N 1
ATOM 694 C CA . ILE A 1 89 ? -6.983 4.264 5.410 1.00 98.75 89 ILE A CA 1
ATOM 695 C C . ILE A 1 89 ? -5.758 4.734 4.629 1.00 98.75 89 ILE A C 1
ATOM 697 O O . ILE A 1 89 ? -4.646 4.758 5.157 1.00 98.75 89 ILE A O 1
ATOM 701 N N . ARG A 1 90 ? -5.932 5.060 3.350 1.00 98.69 90 ARG A N 1
ATOM 702 C CA . ARG A 1 90 ? -4.878 5.636 2.520 1.00 98.69 90 ARG A CA 1
ATOM 703 C C . ARG A 1 90 ? -4.909 7.147 2.666 1.00 98.69 90 ARG A C 1
ATOM 705 O O . ARG A 1 90 ? -5.899 7.771 2.304 1.00 98.69 90 ARG A O 1
ATOM 712 N N . ILE A 1 91 ? -3.823 7.732 3.156 1.00 98.44 91 ILE A N 1
ATOM 713 C CA . ILE A 1 91 ? -3.682 9.186 3.285 1.00 98.44 91 ILE A CA 1
ATOM 714 C C . ILE A 1 91 ? -2.856 9.769 2.146 1.00 98.44 91 ILE A C 1
ATOM 716 O O . ILE A 1 91 ? -1.993 9.100 1.563 1.00 98.44 91 ILE A O 1
ATOM 720 N N . LYS A 1 92 ? -3.102 11.041 1.840 1.00 95.44 92 LYS A N 1
ATOM 721 C CA . LYS A 1 92 ? -2.253 11.806 0.935 1.00 95.44 92 LYS A CA 1
ATOM 722 C C . LYS A 1 92 ? -0.913 12.092 1.612 1.00 95.44 92 LYS A C 1
ATOM 724 O O . LYS A 1 92 ? -0.848 12.780 2.627 1.00 95.44 92 LYS A O 1
ATOM 729 N N . ALA A 1 93 ? 0.167 11.570 1.035 1.00 91.06 93 ALA A N 1
ATOM 730 C CA . ALA A 1 93 ? 1.516 11.912 1.473 1.00 91.06 93 ALA A CA 1
ATOM 731 C C . ALA A 1 93 ? 1.841 13.378 1.117 1.00 91.06 93 ALA A C 1
ATOM 733 O O . ALA A 1 93 ? 1.417 13.842 0.051 1.00 91.06 93 ALA A O 1
ATOM 734 N N . PRO A 1 94 ? 2.619 14.099 1.947 1.00 88.19 94 PRO A N 1
ATOM 735 C CA . PRO A 1 94 ? 3.153 15.406 1.578 1.00 88.19 94 PRO A CA 1
ATOM 736 C C . PRO A 1 94 ? 3.922 15.339 0.252 1.00 88.19 94 PRO A C 1
ATOM 738 O O . PRO A 1 94 ? 4.740 14.443 0.038 1.00 88.19 94 PRO A O 1
ATOM 741 N N . GLU A 1 95 ? 3.671 16.290 -0.646 1.00 83.81 95 GLU A N 1
ATOM 742 C CA . GLU A 1 95 ? 4.242 16.295 -1.998 1.00 83.81 95 GLU A CA 1
ATOM 743 C C . GLU A 1 95 ? 5.652 16.904 -2.011 1.00 83.81 95 GLU A C 1
ATOM 745 O O . GLU A 1 95 ? 5.905 17.967 -2.566 1.00 83.81 95 GLU A O 1
ATOM 750 N N . THR A 1 96 ? 6.585 16.226 -1.342 1.00 88.31 96 THR A N 1
ATOM 751 C CA . THR A 1 96 ? 7.984 16.664 -1.184 1.00 88.31 96 THR A CA 1
ATOM 752 C C . THR A 1 96 ? 8.991 15.687 -1.792 1.00 88.31 96 THR A C 1
ATOM 754 O O . THR A 1 96 ? 10.197 15.889 -1.686 1.00 88.31 96 THR A O 1
ATOM 757 N N . SER A 1 97 ? 8.517 14.623 -2.450 1.00 80.31 97 SER A N 1
ATOM 758 C CA . SER A 1 97 ? 9.345 13.507 -2.931 1.00 80.31 97 SER A CA 1
ATOM 759 C C . SER A 1 97 ? 10.074 13.764 -4.252 1.00 80.31 97 SER A C 1
ATOM 761 O O . SER A 1 97 ? 10.982 13.006 -4.607 1.00 80.31 97 SER A O 1
ATOM 763 N N . GLY A 1 98 ? 9.656 14.783 -5.011 1.00 82.25 98 GLY A N 1
ATOM 764 C CA . GLY A 1 98 ? 10.131 15.012 -6.379 1.00 82.25 98 GLY A CA 1
ATOM 765 C C . GLY A 1 98 ? 9.807 13.855 -7.336 1.00 82.25 98 GLY A C 1
ATOM 766 O O . GLY A 1 98 ? 10.514 13.659 -8.321 1.00 82.25 98 GLY A O 1
ATOM 767 N N . ALA A 1 99 ? 8.793 13.037 -7.030 1.00 80.12 99 ALA A N 1
ATOM 768 C CA . ALA A 1 99 ? 8.488 11.839 -7.804 1.00 80.12 99 ALA A CA 1
ATOM 769 C C . ALA A 1 99 ? 8.130 12.151 -9.262 1.00 80.12 99 ALA A C 1
ATOM 771 O O . ALA A 1 99 ? 7.304 13.017 -9.543 1.00 80.12 99 ALA A O 1
ATOM 772 N N . LYS A 1 100 ? 8.677 11.353 -10.190 1.00 73.19 100 LYS A N 1
ATOM 773 C CA . LYS A 1 100 ? 8.332 11.417 -11.623 1.00 73.19 100 LYS A CA 1
ATOM 774 C C . LYS A 1 100 ? 6.843 11.166 -11.879 1.00 73.19 100 LYS A C 1
ATOM 776 O O . LYS A 1 100 ? 6.270 11.728 -12.807 1.00 73.19 100 LYS A O 1
ATOM 781 N N . PHE A 1 101 ? 6.229 10.314 -11.058 1.00 76.44 101 PHE A N 1
ATOM 782 C CA . PHE A 1 101 ? 4.810 9.971 -11.138 1.00 76.44 101 PHE A CA 1
ATOM 783 C C . PHE A 1 101 ? 4.139 10.197 -9.774 1.00 76.44 101 PHE A C 1
ATOM 785 O O . PHE A 1 101 ? 4.064 9.259 -8.964 1.00 76.44 101 PHE A O 1
ATOM 792 N N . PRO A 1 102 ? 3.686 11.432 -9.487 1.00 73.62 102 PRO A N 1
ATOM 793 C CA . PRO A 1 102 ? 2.972 11.739 -8.256 1.00 73.62 102 PRO A CA 1
ATOM 794 C C . PRO A 1 102 ? 1.582 11.092 -8.271 1.00 73.62 102 PRO A C 1
ATOM 796 O O . PRO A 1 102 ? 0.867 11.127 -9.272 1.00 73.62 102 PRO A O 1
ATOM 799 N N . LEU A 1 103 ? 1.193 10.486 -7.146 1.00 72.31 103 LEU A N 1
ATOM 800 C CA . LEU A 1 103 ? -0.108 9.816 -6.995 1.00 72.31 103 LEU A CA 1
ATOM 801 C C . LEU A 1 103 ? -1.098 10.610 -6.130 1.00 72.31 103 LEU A C 1
ATOM 803 O O . LEU A 1 103 ? -2.294 10.328 -6.168 1.00 72.31 103 LEU A O 1
ATOM 807 N N . GLY A 1 104 ? -0.621 11.612 -5.385 1.00 64.75 104 GLY A N 1
ATOM 808 C CA . GLY A 1 104 ? -1.421 12.376 -4.420 1.00 64.75 104 GLY A CA 1
ATOM 809 C C . GLY A 1 104 ? -2.492 13.282 -5.036 1.00 64.75 104 GLY A C 1
ATOM 810 O O . GLY A 1 104 ? -3.350 13.787 -4.319 1.00 64.75 104 GLY A O 1
ATOM 811 N N . ALA A 1 105 ? -2.465 13.509 -6.352 1.00 67.56 105 ALA A N 1
ATOM 812 C CA . ALA A 1 105 ? -3.543 14.199 -7.064 1.00 67.56 105 ALA A CA 1
ATOM 813 C C . ALA A 1 105 ? -4.769 13.300 -7.302 1.00 67.56 105 ALA A C 1
ATOM 815 O O . ALA A 1 105 ? -5.863 13.808 -7.518 1.00 67.56 105 ALA A O 1
ATOM 816 N N . LYS A 1 106 ? -4.583 11.973 -7.289 1.00 73.25 106 LYS A N 1
ATOM 817 C CA . LYS A 1 106 ? -5.635 10.989 -7.580 1.00 73.25 106 LYS A CA 1
ATOM 818 C C . LYS A 1 106 ? -6.095 10.220 -6.344 1.00 73.25 106 LYS A C 1
ATOM 820 O O . LYS A 1 106 ? -7.246 9.806 -6.300 1.00 73.25 106 LYS A O 1
ATOM 825 N N . PHE A 1 107 ? -5.189 9.969 -5.402 1.00 82.62 107 PHE A N 1
ATOM 826 C CA . PHE A 1 107 ? -5.421 9.052 -4.292 1.00 82.62 107 PHE A CA 1
ATOM 827 C C . PHE A 1 107 ? -4.932 9.612 -2.963 1.00 82.62 107 PHE A C 1
ATOM 829 O O . PHE A 1 107 ? -3.906 10.297 -2.907 1.00 82.62 107 PHE A O 1
ATOM 836 N N . GLY A 1 108 ? -5.586 9.157 -1.899 1.00 93.69 108 GLY A N 1
ATOM 837 C CA . GLY A 1 108 ? -5.251 9.462 -0.519 1.00 93.69 108 GLY A CA 1
ATOM 838 C C . GLY A 1 108 ? -6.125 10.569 0.054 1.00 93.69 108 GLY A C 1
ATOM 839 O O . GLY A 1 108 ? -6.225 11.647 -0.527 1.00 93.69 108 GLY A O 1
ATOM 840 N N . ALA A 1 109 ? -6.694 10.296 1.225 1.00 96.56 109 ALA A N 1
ATOM 841 C CA . ALA A 1 109 ? -7.491 11.246 1.981 1.00 96.56 109 ALA A CA 1
ATOM 842 C C . ALA A 1 109 ? -6.646 12.459 2.389 1.00 96.56 109 ALA A C 1
ATOM 844 O O . ALA A 1 109 ? -5.501 12.315 2.844 1.00 96.56 109 ALA A O 1
ATOM 845 N N . LEU A 1 110 ? -7.220 13.646 2.230 1.00 96.56 110 LEU A N 1
ATOM 846 C CA . LEU A 1 110 ? -6.674 14.898 2.729 1.00 96.56 110 LEU A CA 1
ATOM 847 C C . LEU A 1 110 ? -6.720 14.924 4.266 1.00 96.56 110 LEU A C 1
ATOM 849 O O . LEU A 1 110 ? -7.559 14.249 4.868 1.00 96.56 110 LEU A O 1
ATOM 853 N N . PRO A 1 111 ? -5.849 15.705 4.933 1.00 96.06 111 PRO A N 1
ATOM 854 C CA . PRO A 1 111 ? -5.829 15.794 6.395 1.00 96.06 111 PRO A CA 1
ATOM 855 C C . PRO A 1 111 ? -7.199 16.094 7.027 1.00 96.06 111 PRO A C 1
ATOM 857 O O . PRO A 1 111 ? -7.546 15.514 8.055 1.00 96.06 111 PRO A O 1
ATOM 860 N N . GLU A 1 112 ? -7.990 16.962 6.398 1.00 96.88 112 GLU A N 1
ATOM 861 C CA . GLU A 1 112 ? -9.341 17.335 6.818 1.00 96.88 112 GLU A CA 1
ATOM 862 C C . GLU A 1 112 ? -10.388 16.223 6.621 1.00 96.88 112 GLU A C 1
ATOM 864 O O . GLU A 1 112 ? -11.405 16.213 7.312 1.00 96.88 112 GLU A O 1
ATOM 869 N N . GLU A 1 113 ? -10.132 15.261 5.731 1.00 97.94 113 GLU A N 1
ATOM 870 C CA . GLU A 1 113 ? -11.029 14.136 5.433 1.00 97.94 113 GLU A CA 1
ATOM 871 C C . GLU A 1 113 ? -10.788 12.937 6.360 1.00 97.94 113 GLU A C 1
ATOM 873 O O . GLU A 1 113 ? -11.687 12.120 6.563 1.00 97.94 113 GLU A O 1
ATOM 878 N N . VAL A 1 114 ? -9.600 12.832 6.970 1.00 98.44 114 VAL A N 1
ATOM 879 C CA . VAL A 1 114 ? -9.212 11.677 7.797 1.00 98.44 114 VAL A CA 1
ATOM 880 C C . VAL A 1 114 ? -10.186 11.440 8.950 1.00 98.44 114 VAL A C 1
ATOM 882 O O . VAL A 1 114 ? -10.708 10.337 9.088 1.00 98.44 114 VAL A O 1
ATOM 885 N N . VAL A 1 115 ? -10.448 12.449 9.785 1.00 98.56 115 VAL A N 1
ATOM 886 C CA . VAL A 1 115 ? -11.327 12.287 10.958 1.00 98.56 115 VAL A CA 1
ATOM 887 C C . VAL A 1 115 ? -12.764 11.926 10.547 1.00 98.56 115 VAL A C 1
ATOM 889 O O . VAL A 1 115 ? -13.283 10.948 11.096 1.00 98.56 115 VAL A O 1
ATOM 892 N N . PRO A 1 116 ? -13.395 12.611 9.568 1.00 98.62 116 PRO A N 1
ATOM 893 C CA . PRO A 1 116 ? -14.676 12.178 9.009 1.00 98.62 116 PRO A CA 1
ATOM 894 C C . PRO A 1 116 ? -14.679 10.718 8.538 1.00 98.62 116 PRO A C 1
ATOM 896 O O . PRO A 1 116 ? -15.594 9.967 8.873 1.00 98.62 116 PRO A O 1
ATOM 899 N N . LEU A 1 117 ? -13.637 10.272 7.829 1.00 98.75 117 LEU A N 1
ATOM 900 C CA . LEU A 1 117 ? -13.529 8.892 7.344 1.00 98.75 117 LEU A CA 1
ATOM 901 C C . LEU A 1 117 ? -13.369 7.870 8.479 1.00 98.75 117 LEU A C 1
ATOM 903 O O . LEU A 1 117 ? -13.965 6.790 8.426 1.00 98.75 117 LEU A O 1
ATOM 907 N N . LEU A 1 118 ? -12.611 8.197 9.530 1.00 98.69 118 LEU A N 1
ATOM 908 C CA . LEU A 1 118 ? -12.491 7.355 10.725 1.00 98.69 118 LEU A CA 1
ATOM 909 C C . LEU A 1 118 ? -13.851 7.181 11.416 1.00 98.69 118 LEU A C 1
ATOM 911 O O . LEU A 1 118 ? -14.271 6.054 11.689 1.00 98.69 118 LEU A O 1
ATOM 915 N N . GLN A 1 119 ? -14.580 8.281 11.621 1.00 98.56 119 GLN A N 1
ATOM 916 C CA . GLN A 1 119 ? -15.924 8.265 12.205 1.00 98.56 119 GLN A CA 1
ATOM 917 C C . GLN A 1 119 ? -16.914 7.483 11.330 1.00 98.56 119 GLN A C 1
ATOM 919 O O . GLN A 1 119 ? -17.668 6.651 11.837 1.00 98.56 119 GLN A O 1
ATOM 924 N N . ALA A 1 120 ? -16.871 7.686 10.011 1.00 98.44 120 ALA A N 1
ATOM 925 C CA . ALA A 1 120 ? -17.688 6.963 9.040 1.00 98.44 120 ALA A CA 1
ATOM 926 C C . ALA A 1 120 ? -17.418 5.450 9.059 1.00 98.44 120 ALA A C 1
ATOM 928 O O . ALA A 1 120 ? -18.348 4.654 8.895 1.00 98.44 120 ALA A O 1
ATOM 929 N N . THR A 1 121 ? -16.165 5.049 9.284 1.00 98.12 121 THR A N 1
ATOM 930 C CA . THR A 1 121 ? -15.759 3.645 9.420 1.00 98.12 121 THR A CA 1
ATOM 931 C C . THR A 1 121 ? -16.300 3.036 10.717 1.00 98.12 121 THR A C 1
ATOM 933 O O . THR A 1 121 ? -16.885 1.949 10.694 1.00 98.12 121 THR A O 1
ATOM 936 N N . GLN A 1 122 ? -16.183 3.761 11.836 1.00 96.75 122 GLN A N 1
ATOM 937 C CA . GLN A 1 122 ? -16.706 3.352 13.144 1.00 96.75 122 GLN A CA 1
ATOM 938 C C . GLN A 1 122 ? -18.234 3.213 13.137 1.00 96.75 122 GLN A C 1
ATOM 940 O O . GLN A 1 122 ? -18.758 2.197 13.591 1.00 96.75 122 GLN A O 1
ATOM 945 N N . ALA A 1 123 ? -18.951 4.182 12.560 1.00 97.56 123 ALA A N 1
ATOM 946 C CA . ALA A 1 123 ? -20.411 4.159 12.439 1.00 97.56 123 ALA A CA 1
ATOM 947 C C . ALA A 1 123 ? -20.928 2.946 11.643 1.00 97.56 123 ALA A C 1
ATOM 949 O O . ALA A 1 123 ? -22.052 2.491 11.848 1.00 97.56 123 ALA A O 1
ATOM 950 N N . ARG A 1 124 ? -20.097 2.400 10.748 1.00 97.25 124 ARG A N 1
ATOM 951 C CA . ARG A 1 124 ? -20.400 1.224 9.921 1.00 97.25 124 ARG A CA 1
ATOM 952 C C . ARG A 1 124 ? -19.925 -0.095 10.530 1.00 97.25 124 ARG A C 1
ATOM 954 O O . ARG A 1 124 ? -20.158 -1.139 9.921 1.00 97.25 124 ARG A O 1
ATOM 961 N N . ASN A 1 125 ? -19.292 -0.052 11.705 1.00 96.62 125 ASN A N 1
ATOM 962 C CA . ASN A 1 125 ? -18.670 -1.194 12.378 1.00 96.62 125 ASN A CA 1
ATOM 963 C C . ASN A 1 125 ? -17.660 -1.943 11.483 1.00 96.62 125 ASN A C 1
ATOM 965 O O . ASN A 1 125 ? -17.590 -3.172 11.488 1.00 96.62 125 ASN A O 1
ATOM 969 N N . LEU A 1 126 ? -16.909 -1.194 10.671 1.00 98.19 126 LEU A N 1
ATOM 970 C CA . LEU A 1 126 ? -15.860 -1.732 9.808 1.00 98.19 126 LEU A CA 1
ATOM 971 C C . LEU A 1 126 ? -14.519 -1.778 10.550 1.00 98.19 126 LEU A C 1
ATOM 973 O O . LEU A 1 126 ? -14.198 -0.900 11.351 1.00 98.19 126 LEU A O 1
ATOM 977 N N . ASN A 1 127 ? -13.720 -2.807 10.270 1.00 97.94 127 ASN A N 1
ATOM 978 C CA . ASN A 1 127 ? -12.472 -3.059 10.984 1.00 97.94 127 ASN A CA 1
ATOM 979 C C . ASN A 1 127 ? -11.290 -2.320 10.341 1.00 97.94 127 ASN A C 1
ATOM 981 O O . ASN A 1 127 ? -10.614 -2.861 9.465 1.00 97.94 127 ASN A O 1
ATOM 985 N N . ILE A 1 128 ? -11.021 -1.091 10.779 1.00 98.06 128 ILE A N 1
ATOM 986 C CA . ILE A 1 128 ? -9.804 -0.372 10.394 1.00 98.06 128 ILE A CA 1
ATOM 987 C C . ILE A 1 128 ? -8.630 -0.765 11.287 1.00 98.06 128 ILE A C 1
ATOM 989 O O . ILE A 1 128 ? -8.696 -0.683 12.509 1.00 98.06 128 ILE A O 1
ATOM 993 N N . VAL A 1 129 ? -7.543 -1.207 10.659 1.00 98.12 129 VAL A N 1
ATOM 994 C CA . VAL A 1 129 ? -6.387 -1.792 11.355 1.00 98.12 129 VAL A CA 1
ATOM 995 C C . VAL A 1 129 ? -5.105 -0.994 11.163 1.00 98.12 129 VAL A C 1
ATOM 997 O O . VAL A 1 129 ? -4.088 -1.325 11.773 1.00 98.12 129 VAL A O 1
ATOM 1000 N N . GLY A 1 130 ? -5.122 0.044 10.329 1.00 98.19 130 GLY A N 1
ATOM 1001 C CA . GLY A 1 130 ? -3.902 0.759 10.004 1.00 98.19 130 GLY A CA 1
ATOM 1002 C C . GLY A 1 130 ? -4.045 1.872 8.983 1.00 98.19 130 GLY A C 1
ATOM 1003 O O . GLY A 1 130 ? -5.145 2.238 8.566 1.00 98.19 130 GLY A O 1
ATOM 1004 N N . VAL A 1 131 ? -2.887 2.378 8.573 1.00 98.69 131 VAL A N 1
ATOM 1005 C CA . VAL A 1 131 ? -2.736 3.500 7.644 1.00 98.69 131 VAL A CA 1
ATOM 1006 C C . VAL A 1 131 ? -1.833 3.076 6.493 1.00 98.69 131 VAL A C 1
ATOM 1008 O O . VAL A 1 131 ? -0.886 2.314 6.684 1.00 98.69 131 VAL A O 1
ATOM 1011 N N . SER A 1 132 ? -2.122 3.578 5.298 1.00 98.69 132 SER A N 1
ATOM 1012 C CA . SER A 1 132 ? -1.271 3.443 4.119 1.00 98.69 132 SER A CA 1
ATOM 1013 C C . SER A 1 132 ? -0.976 4.802 3.491 1.00 98.69 132 SER A C 1
ATOM 1015 O O . SER A 1 132 ? -1.781 5.727 3.584 1.00 98.69 132 SER A O 1
ATOM 1017 N N . PHE A 1 133 ? 0.164 4.936 2.827 1.00 97.94 133 PHE A N 1
ATOM 1018 C CA . PHE A 1 133 ? 0.474 6.083 1.974 1.00 97.94 133 PHE A CA 1
ATOM 1019 C C . PHE A 1 133 ? 1.377 5.641 0.821 1.00 97.94 133 PHE A C 1
ATOM 1021 O O . PHE A 1 133 ? 1.860 4.517 0.797 1.00 97.94 133 PHE A O 1
ATOM 1028 N N . HIS A 1 134 ? 1.618 6.525 -0.148 1.00 95.56 134 HIS A N 1
ATOM 1029 C CA . HIS A 1 134 ? 2.573 6.265 -1.226 1.00 95.56 134 HIS A CA 1
ATOM 1030 C C . HIS A 1 134 ? 3.240 7.577 -1.659 1.00 95.56 134 HIS A C 1
ATOM 1032 O O . HIS A 1 134 ? 2.548 8.495 -2.096 1.00 95.56 134 HIS A O 1
ATOM 1038 N N . ILE A 1 135 ? 4.575 7.669 -1.593 1.00 93.44 135 ILE A N 1
ATOM 1039 C CA . ILE A 1 135 ? 5.308 8.927 -1.869 1.00 93.44 135 ILE A CA 1
ATOM 1040 C C . ILE A 1 135 ? 5.485 9.244 -3.366 1.00 93.44 135 ILE A C 1
ATOM 1042 O O . ILE A 1 135 ? 5.889 10.343 -3.736 1.00 93.44 135 ILE A O 1
ATOM 1046 N N . GLY A 1 136 ? 5.162 8.287 -4.236 1.00 84.81 136 GLY A N 1
ATOM 1047 C CA . GLY A 1 136 ? 5.150 8.429 -5.699 1.00 84.81 136 GLY A CA 1
ATOM 1048 C C . GLY A 1 136 ? 6.238 7.587 -6.362 1.00 84.81 136 GLY A C 1
ATOM 1049 O O . GLY A 1 136 ? 7.238 7.262 -5.734 1.00 84.81 136 GLY A O 1
ATOM 1050 N N . SER A 1 137 ? 6.033 7.170 -7.615 1.00 79.56 137 SER A N 1
ATOM 1051 C CA . SER A 1 137 ? 7.011 6.316 -8.311 1.00 79.56 137 SER A CA 1
ATOM 1052 C C . SER A 1 137 ? 8.173 7.148 -8.854 1.00 79.56 137 SER A C 1
ATOM 1054 O O . SER A 1 137 ? 7.955 8.159 -9.525 1.00 79.56 137 SER A O 1
ATOM 1056 N N . GLY A 1 138 ? 9.399 6.658 -8.648 1.00 77.44 138 GLY A N 1
ATOM 1057 C CA . GLY A 1 138 ? 10.620 7.358 -9.050 1.00 77.44 138 GLY A CA 1
ATOM 1058 C C . GLY A 1 138 ? 10.859 8.605 -8.204 1.00 77.44 138 GLY A C 1
ATOM 1059 O O . GLY A 1 138 ? 11.142 9.662 -8.762 1.00 77.44 138 GLY A O 1
ATOM 1060 N N . ALA A 1 139 ? 10.650 8.490 -6.889 1.00 83.38 139 ALA A N 1
ATOM 1061 C CA . ALA A 1 139 ? 10.991 9.528 -5.926 1.00 83.38 139 ALA A CA 1
ATOM 1062 C C . ALA A 1 139 ? 12.511 9.726 -5.874 1.00 83.38 139 ALA A C 1
ATOM 1064 O O . ALA A 1 139 ? 13.268 8.764 -5.986 1.00 83.38 139 ALA A O 1
ATOM 1065 N N . ILE A 1 140 ? 12.936 10.976 -5.695 1.00 85.19 140 ILE A N 1
ATOM 1066 C CA . ILE A 1 140 ? 14.353 11.366 -5.617 1.00 85.19 140 ILE A CA 1
ATOM 1067 C C . ILE A 1 140 ? 14.694 12.067 -4.295 1.00 85.19 140 ILE A C 1
ATOM 1069 O O . ILE A 1 140 ? 15.863 12.254 -3.979 1.00 85.19 140 ILE A O 1
ATOM 1073 N N . HIS A 1 141 ? 13.681 12.448 -3.510 1.00 90.06 141 HIS A N 1
ATOM 1074 C CA . HIS A 1 141 ? 13.838 13.058 -2.192 1.00 90.06 141 HIS A CA 1
ATOM 1075 C C . HIS A 1 141 ? 13.209 12.163 -1.124 1.00 90.06 141 HIS A C 1
ATOM 1077 O O . HIS A 1 141 ? 12.007 12.219 -0.854 1.00 90.06 141 HIS A O 1
ATOM 1083 N N . PHE A 1 142 ? 14.024 11.322 -0.489 1.00 90.75 142 PHE A N 1
ATOM 1084 C CA . PHE A 1 142 ? 13.520 10.299 0.430 1.00 90.75 142 PHE A CA 1
ATOM 1085 C C . PHE A 1 142 ? 13.122 10.821 1.814 1.00 90.75 142 PHE A C 1
ATOM 1087 O O . PHE A 1 142 ? 12.418 10.128 2.544 1.00 90.75 142 PHE A O 1
ATOM 1094 N N . GLN A 1 143 ? 13.457 12.073 2.145 1.00 91.38 143 GLN A N 1
ATOM 1095 C CA . GLN A 1 143 ? 12.895 12.776 3.308 1.00 91.38 143 GLN A CA 1
ATOM 1096 C C . GLN A 1 143 ? 11.361 12.894 3.246 1.00 91.38 143 GLN A C 1
ATOM 1098 O O . GLN A 1 143 ? 10.718 13.079 4.274 1.00 91.38 143 GLN A O 1
ATOM 1103 N N . ALA A 1 144 ? 10.746 12.706 2.072 1.00 94.06 144 ALA A N 1
ATOM 1104 C CA . ALA A 1 144 ? 9.294 12.587 1.952 1.00 94.06 144 ALA A CA 1
ATOM 1105 C C . ALA A 1 144 ? 8.706 11.432 2.786 1.00 94.06 144 ALA A C 1
ATOM 1107 O O . ALA A 1 144 ? 7.566 11.535 3.239 1.00 94.06 144 ALA A O 1
ATOM 1108 N N . PHE A 1 145 ? 9.476 10.364 3.046 1.00 96.94 145 PHE A N 1
ATOM 1109 C CA . PHE A 1 145 ? 9.054 9.309 3.970 1.00 96.94 145 PHE A CA 1
ATOM 1110 C C . PHE A 1 145 ? 8.915 9.819 5.411 1.00 96.94 145 PHE A C 1
ATOM 1112 O O . PHE A 1 145 ? 7.981 9.395 6.082 1.00 96.94 145 PHE A O 1
ATOM 1119 N N . ASP A 1 146 ? 9.764 10.745 5.881 1.00 96.56 146 ASP A N 1
ATOM 1120 C CA . ASP A 1 146 ? 9.635 11.322 7.232 1.00 96.56 146 ASP A CA 1
ATOM 1121 C C . ASP A 1 146 ? 8.288 12.029 7.391 1.00 96.56 146 ASP A C 1
ATOM 1123 O O . ASP A 1 146 ? 7.519 11.695 8.291 1.00 96.56 146 ASP A O 1
ATOM 1127 N N . GLY A 1 147 ? 7.953 12.920 6.453 1.00 96.25 147 GLY A N 1
ATOM 1128 C CA . GLY A 1 147 ? 6.680 13.640 6.467 1.00 96.25 147 GLY A CA 1
ATOM 1129 C C . GLY A 1 147 ? 5.464 12.719 6.331 1.00 96.25 147 GLY A C 1
ATOM 1130 O O . GLY A 1 147 ? 4.458 12.920 7.010 1.00 96.25 147 GLY A O 1
ATOM 1131 N N . ALA A 1 148 ? 5.546 11.685 5.490 1.00 97.56 148 ALA A N 1
ATOM 1132 C CA . ALA A 1 148 ? 4.451 10.735 5.306 1.00 97.56 148 ALA A CA 1
ATOM 1133 C C . ALA A 1 148 ? 4.235 9.828 6.533 1.00 97.56 148 ALA A C 1
ATOM 1135 O O . ALA A 1 148 ? 3.094 9.601 6.935 1.00 97.56 148 ALA A O 1
ATOM 1136 N N . ILE A 1 149 ? 5.312 9.359 7.174 1.00 98.12 149 ILE A N 1
ATOM 1137 C CA . ILE A 1 149 ? 5.245 8.561 8.409 1.00 98.12 149 ILE A CA 1
ATOM 1138 C C . ILE A 1 149 ? 4.756 9.427 9.578 1.00 98.12 149 ILE A C 1
ATOM 1140 O O . ILE A 1 149 ? 3.934 8.963 10.370 1.00 98.12 149 ILE A O 1
ATOM 1144 N N . ALA A 1 150 ? 5.178 10.694 9.654 1.00 97.62 150 ALA A N 1
ATOM 1145 C CA . ALA A 1 150 ? 4.653 11.657 10.620 1.00 97.62 150 ALA A CA 1
ATOM 1146 C C . ALA A 1 150 ? 3.137 11.850 10.458 1.00 97.62 150 ALA A C 1
ATOM 1148 O O . ALA A 1 150 ? 2.389 11.766 11.431 1.00 97.62 150 ALA A O 1
ATOM 1149 N N . ALA A 1 151 ? 2.668 12.047 9.222 1.00 98.00 151 ALA A N 1
ATOM 1150 C CA . ALA A 1 151 ? 1.244 12.173 8.925 1.00 98.00 151 ALA A CA 1
ATOM 1151 C C . ALA A 1 151 ? 0.471 10.898 9.299 1.00 98.00 151 ALA A C 1
ATOM 1153 O O . ALA A 1 151 ? -0.590 10.977 9.915 1.00 98.00 151 ALA A O 1
ATOM 1154 N N . ALA A 1 152 ? 1.024 9.716 9.010 1.00 98.25 152 ALA A N 1
ATOM 1155 C CA . ALA A 1 152 ? 0.420 8.453 9.418 1.00 98.25 152 ALA A CA 1
ATOM 1156 C C . ALA A 1 152 ? 0.321 8.330 10.947 1.00 98.25 152 ALA A C 1
ATOM 1158 O O . ALA A 1 152 ? -0.719 7.918 11.458 1.00 98.25 152 ALA A O 1
ATOM 1159 N N . LYS A 1 153 ? 1.352 8.741 11.696 1.00 97.19 153 LYS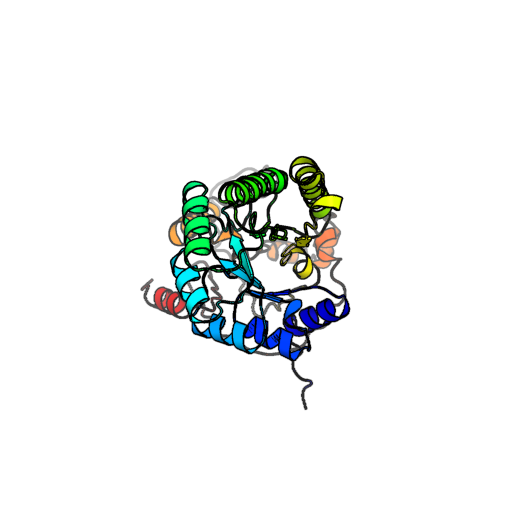 A N 1
ATOM 1160 C CA . LYS A 1 153 ? 1.330 8.751 13.167 1.00 97.19 153 LYS A CA 1
ATOM 1161 C C . LYS A 1 153 ? 0.199 9.616 13.729 1.00 97.19 153 LYS A C 1
ATOM 1163 O O . LYS A 1 153 ? -0.479 9.176 14.658 1.00 97.19 153 LYS A O 1
ATOM 1168 N N . ILE A 1 154 ? -0.050 10.783 13.135 1.00 97.81 154 ILE A N 1
ATOM 1169 C CA . ILE A 1 154 ? -1.178 11.651 13.510 1.00 97.81 154 ILE A CA 1
ATOM 1170 C C . ILE A 1 154 ? -2.509 10.904 13.342 1.00 97.81 154 ILE A C 1
ATOM 1172 O O . ILE A 1 154 ? -3.355 10.959 14.230 1.00 97.81 154 ILE A O 1
ATOM 1176 N N . VAL A 1 155 ? -2.684 10.135 12.263 1.00 98.38 155 VAL A N 1
ATOM 1177 C CA . VAL A 1 155 ? -3.908 9.338 12.050 1.00 98.38 155 VAL A CA 1
ATOM 1178 C C . VAL A 1 155 ? -4.075 8.236 13.100 1.00 98.38 155 VAL A C 1
ATOM 1180 O O . VAL A 1 155 ? -5.178 8.045 13.613 1.00 98.38 155 VAL A O 1
ATOM 1183 N N . PHE A 1 156 ? -2.995 7.539 13.475 1.00 97.25 156 PHE A N 1
ATOM 1184 C CA . PHE A 1 156 ? -3.031 6.567 14.578 1.00 97.25 156 PHE A CA 1
ATOM 1185 C C . PHE A 1 156 ? -3.494 7.224 15.892 1.00 97.25 156 PHE A C 1
ATOM 1187 O O . PHE A 1 156 ? -4.263 6.629 16.648 1.00 97.25 156 PHE A O 1
ATOM 1194 N N . GLU A 1 157 ? -3.045 8.450 16.169 1.00 96.56 157 GLU A N 1
ATOM 1195 C CA . GLU A 1 157 ? -3.434 9.209 17.363 1.00 96.56 157 GLU A CA 1
ATOM 1196 C C . GLU A 1 157 ? -4.886 9.687 17.304 1.00 96.56 157 GLU A C 1
ATOM 1198 O O . GLU A 1 157 ? -5.605 9.556 18.293 1.00 96.56 157 GLU A O 1
ATOM 1203 N N . GLN A 1 158 ? -5.346 10.166 16.148 1.00 98.00 158 GLN A N 1
ATOM 1204 C CA . GLN A 1 158 ? -6.743 10.552 15.930 1.00 98.00 158 GLN A CA 1
ATOM 1205 C C . GLN A 1 158 ? -7.692 9.364 16.129 1.00 98.00 158 GLN A C 1
ATOM 1207 O O . GLN A 1 158 ? -8.706 9.493 16.811 1.00 98.00 158 GLN A O 1
ATOM 1212 N N . ALA A 1 159 ? -7.347 8.181 15.614 1.00 97.44 159 ALA A N 1
ATOM 1213 C CA . ALA A 1 159 ? -8.132 6.968 15.840 1.00 97.44 159 ALA A CA 1
ATOM 1214 C C . ALA A 1 159 ? -8.188 6.578 17.329 1.00 97.44 159 ALA A C 1
ATOM 1216 O O . ALA A 1 159 ? -9.247 6.206 17.838 1.00 97.44 159 ALA A O 1
ATOM 1217 N N . ALA A 1 160 ? -7.072 6.715 18.054 1.00 95.50 160 ALA A N 1
ATOM 1218 C CA . ALA A 1 160 ? -7.034 6.476 19.496 1.00 95.50 160 ALA A CA 1
ATOM 1219 C C . ALA A 1 160 ? -7.895 7.487 20.280 1.00 95.50 160 ALA A C 1
ATOM 1221 O O . ALA A 1 160 ? -8.605 7.097 21.208 1.00 95.50 160 ALA A O 1
ATOM 1222 N N . GLN A 1 161 ? -7.887 8.765 19.885 1.00 97.44 161 GLN A N 1
ATOM 1223 C CA . GLN A 1 161 ? -8.737 9.813 20.470 1.00 97.44 161 GLN A CA 1
ATOM 1224 C C . GLN A 1 161 ? -10.233 9.554 20.242 1.00 97.44 161 GLN A C 1
ATOM 1226 O O . GLN A 1 161 ? -11.047 9.896 21.094 1.00 97.44 161 GLN A O 1
ATOM 1231 N N . LEU A 1 162 ? -10.592 8.897 19.135 1.00 97.44 162 LEU A N 1
ATOM 1232 C CA . LEU A 1 162 ? -11.953 8.428 18.847 1.00 97.44 162 LEU A CA 1
ATOM 1233 C C . LEU A 1 162 ? -12.316 7.113 19.571 1.00 97.44 162 LEU A C 1
ATOM 1235 O O . LEU A 1 162 ? -13.392 6.559 19.344 1.00 97.44 162 LEU A O 1
ATOM 1239 N N . CYS A 1 163 ? -11.435 6.604 20.442 1.00 96.44 163 CYS A N 1
ATOM 1240 C CA . CYS A 1 163 ? -11.593 5.336 21.163 1.00 96.44 163 CYS A CA 1
ATOM 1241 C C . CYS A 1 163 ? -11.790 4.119 20.238 1.00 96.44 163 CYS A C 1
ATOM 1243 O O . CYS A 1 163 ? -12.457 3.149 20.606 1.00 96.44 163 CYS A O 1
ATOM 1245 N N . MET A 1 164 ? -11.213 4.158 19.035 1.00 95.81 164 MET A N 1
ATOM 1246 C CA . MET A 1 164 ? -11.249 3.037 18.097 1.00 95.81 164 MET A CA 1
ATOM 1247 C C . MET A 1 164 ? -10.298 1.912 18.541 1.00 95.81 164 MET A C 1
ATOM 1249 O O . MET A 1 164 ? -9.342 2.164 19.284 1.00 95.81 164 MET A O 1
ATOM 1253 N N . PRO A 1 165 ? -10.505 0.665 18.071 1.00 94.31 165 PRO A N 1
ATOM 1254 C CA . PRO A 1 165 ? -9.526 -0.400 18.250 1.00 94.31 165 PRO A CA 1
ATOM 1255 C C . PRO A 1 165 ? -8.126 0.031 17.795 1.00 94.31 165 PRO A C 1
ATOM 1257 O O . PRO A 1 165 ? -7.969 0.737 16.798 1.00 94.31 165 PRO A O 1
ATOM 1260 N N . LYS A 1 166 ? -7.098 -0.409 18.528 1.00 92.81 166 LYS A N 1
ATOM 1261 C CA . LYS A 1 166 ? -5.710 -0.016 18.267 1.00 92.81 166 LYS A CA 1
ATOM 1262 C C . LYS A 1 166 ? -5.277 -0.454 16.862 1.00 92.81 166 LYS A C 1
ATOM 1264 O O . LYS A 1 166 ? -5.188 -1.649 16.567 1.00 92.81 166 LYS A O 1
ATOM 1269 N N . MET A 1 167 ? -4.958 0.525 16.019 1.00 95.56 167 MET A N 1
ATOM 1270 C CA . MET A 1 167 ? -4.285 0.290 14.745 1.00 95.56 167 MET A CA 1
ATOM 1271 C C . MET A 1 167 ? -2.886 -0.286 14.980 1.00 95.56 167 MET A C 1
ATOM 1273 O O . MET A 1 167 ? -2.198 0.090 15.929 1.00 95.56 167 MET A O 1
ATOM 1277 N N . HIS A 1 168 ? -2.467 -1.190 14.102 1.00 95.75 168 HIS A N 1
ATOM 1278 C CA . HIS A 1 168 ? -1.205 -1.919 14.221 1.00 95.75 168 HIS A CA 1
ATOM 1279 C C . HIS A 1 168 ? -0.551 -2.219 12.866 1.00 95.75 168 HIS A C 1
ATOM 1281 O O . HIS A 1 168 ? 0.440 -2.935 12.834 1.00 95.75 168 HIS A O 1
ATOM 1287 N N . ILE A 1 169 ? -1.064 -1.697 11.745 1.00 97.69 169 ILE A N 1
ATOM 1288 C CA . ILE A 1 169 ? -0.428 -1.851 10.427 1.00 97.69 169 ILE A CA 1
ATOM 1289 C C . ILE A 1 169 ? -0.064 -0.482 9.855 1.00 97.69 169 ILE A C 1
ATOM 1291 O O . ILE A 1 169 ? -0.924 0.386 9.709 1.00 97.69 169 ILE A O 1
ATOM 1295 N N . LEU A 1 170 ? 1.201 -0.304 9.488 1.00 98.19 170 LEU A N 1
ATOM 1296 C CA . LEU A 1 170 ? 1.668 0.841 8.715 1.00 98.19 170 LEU A CA 1
ATOM 1297 C C . LEU A 1 170 ? 2.165 0.355 7.355 1.00 98.19 170 LEU A C 1
ATOM 1299 O O . LEU A 1 170 ? 3.148 -0.375 7.267 1.00 98.19 170 LEU A O 1
ATOM 1303 N N . ASN A 1 171 ? 1.492 0.773 6.290 1.00 98.56 171 ASN A N 1
ATOM 1304 C CA . ASN A 1 171 ? 1.906 0.498 4.923 1.00 98.56 171 ASN A CA 1
ATOM 1305 C C . ASN A 1 171 ? 2.563 1.742 4.314 1.00 98.56 171 ASN A C 1
ATOM 1307 O O . ASN A 1 171 ? 1.894 2.738 4.039 1.00 98.56 171 ASN A O 1
ATOM 1311 N N . ILE A 1 172 ? 3.876 1.684 4.102 1.00 98.00 172 ILE A N 1
ATOM 1312 C CA . ILE A 1 172 ? 4.656 2.822 3.595 1.00 98.00 172 ILE A CA 1
ATOM 1313 C C . ILE A 1 172 ? 4.614 2.958 2.063 1.00 98.00 172 ILE A C 1
ATOM 1315 O O . ILE A 1 172 ? 5.258 3.849 1.506 1.00 98.00 172 ILE A O 1
ATOM 1319 N N . GLY A 1 173 ? 3.875 2.076 1.382 1.00 96.00 173 GLY A N 1
ATOM 1320 C CA . GLY A 1 173 ? 3.731 2.064 -0.068 1.00 96.00 173 GLY A CA 1
ATOM 1321 C C . GLY A 1 173 ? 5.053 1.825 -0.793 1.00 96.00 173 GLY A C 1
ATOM 1322 O O . GLY A 1 173 ? 5.936 1.113 -0.308 1.00 96.00 173 GLY A O 1
ATOM 1323 N N . GLY A 1 174 ? 5.176 2.403 -1.985 1.00 92.56 174 GLY A N 1
ATOM 1324 C CA . GLY A 1 174 ? 6.348 2.298 -2.845 1.00 92.56 174 GLY A CA 1
ATOM 1325 C C . GLY A 1 174 ? 7.070 3.630 -3.048 1.00 92.56 174 GLY A C 1
ATOM 1326 O O . GLY A 1 174 ? 7.009 4.547 -2.232 1.00 92.56 174 GLY A O 1
ATOM 1327 N N . GLY A 1 175 ? 7.760 3.736 -4.184 1.00 87.25 175 GLY A N 1
ATOM 1328 C CA . GLY A 1 175 ? 8.616 4.879 -4.529 1.00 87.25 175 GLY A CA 1
ATOM 1329 C C . GLY A 1 175 ? 10.111 4.586 -4.460 1.00 87.25 175 GLY A C 1
ATOM 1330 O O . GLY A 1 175 ? 10.913 5.424 -4.861 1.00 87.25 175 GLY A O 1
ATOM 1331 N N . PHE A 1 176 ? 10.466 3.375 -4.035 1.00 88.38 176 PHE A N 1
ATOM 1332 C CA . PHE A 1 176 ? 11.820 2.842 -4.088 1.00 88.38 176 PHE A CA 1
ATOM 1333 C C . PHE A 1 176 ? 12.268 2.574 -5.533 1.00 88.38 176 PHE A C 1
ATOM 1335 O O . PHE A 1 176 ? 11.502 2.036 -6.342 1.00 88.38 176 PHE A O 1
ATOM 1342 N N . SER A 1 177 ? 13.530 2.890 -5.803 1.00 84.75 177 SER A N 1
ATOM 1343 C CA . SER A 1 177 ? 14.281 2.473 -6.991 1.00 84.75 177 SER A CA 1
ATOM 1344 C C . SER A 1 177 ? 15.415 1.552 -6.538 1.00 84.75 177 SER A C 1
ATOM 1346 O O . SER A 1 177 ? 15.872 1.655 -5.396 1.00 84.75 177 SER A O 1
ATOM 1348 N N . ALA A 1 178 ? 15.840 0.629 -7.391 1.00 82.44 178 ALA A N 1
ATOM 1349 C CA . ALA A 1 178 ? 17.002 -0.209 -7.146 1.00 82.44 178 ALA A CA 1
ATOM 1350 C C . ALA A 1 178 ? 18.302 0.608 -7.254 1.00 82.44 178 ALA A C 1
ATOM 1352 O O . ALA A 1 178 ? 18.335 1.760 -7.691 1.00 82.44 178 ALA A O 1
ATOM 1353 N N . GLY A 1 179 ? 19.402 0.001 -6.812 1.00 82.88 179 GLY A N 1
ATOM 1354 C CA . GLY A 1 179 ? 20.716 0.638 -6.818 1.00 82.88 179 GLY A CA 1
ATOM 1355 C C . GLY A 1 179 ? 20.984 1.530 -5.595 1.00 82.88 179 GLY A C 1
ATOM 1356 O O . GLY A 1 179 ? 20.323 1.394 -4.562 1.00 82.88 179 GLY A O 1
ATOM 1357 N N . PRO A 1 180 ? 21.982 2.433 -5.674 1.00 80.00 180 PRO A N 1
ATOM 1358 C CA . PRO A 1 180 ? 22.538 3.131 -4.507 1.00 80.00 180 PRO A CA 1
ATOM 1359 C C . PRO A 1 180 ? 21.531 3.980 -3.718 1.00 80.00 180 PRO A C 1
ATOM 1361 O O . PRO A 1 180 ? 21.658 4.123 -2.503 1.00 80.00 180 PRO A O 1
ATOM 1364 N N . GLN A 1 181 ? 20.509 4.508 -4.397 1.00 83.19 181 GLN A N 1
ATOM 1365 C CA . GLN A 1 181 ? 19.471 5.351 -3.794 1.00 83.19 181 GLN A CA 1
ATOM 1366 C C . GLN A 1 181 ? 18.582 4.590 -2.797 1.00 83.19 181 GLN A C 1
ATOM 1368 O O . GLN A 1 181 ? 18.013 5.197 -1.890 1.00 83.19 181 GLN A O 1
ATOM 1373 N N . PHE A 1 182 ? 18.493 3.260 -2.908 1.00 90.19 182 PHE A N 1
ATOM 1374 C CA . PHE A 1 182 ? 17.703 2.451 -1.981 1.00 90.19 182 PHE A CA 1
ATOM 1375 C C . PHE A 1 182 ? 18.184 2.593 -0.531 1.00 90.19 182 PHE A C 1
ATOM 1377 O O . PHE A 1 182 ? 17.367 2.693 0.382 1.00 90.19 182 PHE A O 1
ATOM 1384 N N . THR A 1 183 ? 19.499 2.648 -0.307 1.00 91.62 183 THR A N 1
ATOM 1385 C CA . THR A 1 183 ? 20.075 2.763 1.041 1.00 91.62 183 THR A CA 1
ATOM 1386 C C . THR A 1 183 ? 19.694 4.084 1.710 1.00 91.62 183 THR A C 1
ATOM 1388 O O . THR A 1 183 ? 19.429 4.118 2.914 1.00 91.62 183 THR A O 1
ATOM 1391 N N . GLU A 1 184 ? 19.621 5.169 0.937 1.00 92.19 184 GLU A N 1
ATOM 1392 C CA . GLU A 1 184 ? 19.167 6.473 1.424 1.00 92.19 184 GLU A CA 1
ATOM 1393 C C . GLU A 1 184 ? 17.679 6.427 1.793 1.00 92.19 184 GLU A C 1
ATOM 1395 O O . GLU A 1 184 ? 17.302 6.833 2.895 1.00 92.19 184 GLU A O 1
ATOM 1400 N N . ALA A 1 185 ? 16.850 5.836 0.927 1.00 93.12 185 ALA A N 1
ATOM 1401 C CA . ALA A 1 185 ? 15.429 5.632 1.189 1.00 93.12 185 ALA A CA 1
ATOM 1402 C C . ALA A 1 185 ? 15.179 4.796 2.451 1.00 93.12 185 ALA A C 1
ATOM 1404 O O . ALA A 1 185 ? 14.411 5.195 3.327 1.00 93.12 185 ALA A O 1
ATOM 1405 N N . ALA A 1 186 ? 15.874 3.665 2.580 1.00 94.62 186 ALA A N 1
ATOM 1406 C CA . ALA A 1 186 ? 15.783 2.785 3.737 1.00 94.62 186 ALA A CA 1
ATOM 1407 C C . ALA A 1 186 ? 16.227 3.489 5.029 1.00 94.62 186 ALA A C 1
ATOM 1409 O O . ALA A 1 186 ? 15.598 3.318 6.073 1.00 94.62 186 ALA A O 1
ATOM 1410 N N . SER A 1 187 ? 17.274 4.318 4.961 1.00 95.06 187 SER A N 1
ATOM 1411 C CA . SER A 1 187 ? 17.747 5.105 6.106 1.00 95.06 187 SER A CA 1
ATOM 1412 C C . SER A 1 187 ? 16.726 6.162 6.529 1.00 95.06 187 SER A C 1
ATOM 1414 O O . SER A 1 187 ? 16.454 6.300 7.721 1.00 95.06 187 SER A O 1
ATOM 1416 N N . ALA A 1 188 ? 16.113 6.866 5.572 1.00 95.69 188 ALA A N 1
ATOM 1417 C CA . ALA A 1 188 ? 15.057 7.837 5.852 1.00 95.69 188 ALA A CA 1
ATOM 1418 C C . ALA A 1 188 ? 13.841 7.174 6.519 1.00 95.69 188 ALA A C 1
ATOM 1420 O O . ALA A 1 188 ? 13.377 7.648 7.555 1.00 95.69 188 ALA A O 1
ATOM 1421 N N . VAL A 1 189 ? 13.383 6.034 5.985 1.00 96.62 189 VAL A N 1
ATOM 1422 C CA . VAL A 1 189 ? 12.297 5.238 6.579 1.00 96.62 189 VAL A CA 1
ATOM 1423 C C . VAL A 1 189 ? 12.660 4.790 7.994 1.00 96.62 189 VAL A C 1
ATOM 1425 O O . VAL A 1 189 ? 11.879 5.001 8.917 1.00 96.62 189 VAL A O 1
ATOM 1428 N N . LYS A 1 190 ? 13.852 4.216 8.195 1.00 95.88 190 LYS A N 1
ATOM 1429 C CA . LYS A 1 190 ? 14.305 3.740 9.510 1.00 95.88 190 LYS A CA 1
ATOM 1430 C C . LYS A 1 190 ? 14.315 4.861 10.550 1.00 95.88 190 LYS A C 1
ATOM 1432 O O . LYS A 1 190 ? 13.792 4.672 11.645 1.00 95.88 190 LYS A O 1
ATOM 1437 N N . ASN A 1 191 ? 14.881 6.018 10.208 1.00 96.25 191 ASN A N 1
ATOM 1438 C CA . ASN A 1 191 ? 14.954 7.164 11.114 1.00 96.25 191 ASN A CA 1
ATOM 1439 C C . ASN A 1 191 ? 13.556 7.694 11.462 1.00 96.25 191 ASN A C 1
ATOM 1441 O O . ASN A 1 191 ? 13.276 7.980 12.625 1.00 96.25 191 ASN A O 1
ATOM 1445 N N . ALA A 1 192 ? 12.662 7.776 10.476 1.00 96.69 192 ALA A N 1
ATOM 1446 C CA . ALA A 1 192 ? 11.287 8.212 10.686 1.00 96.69 192 ALA A CA 1
ATOM 1447 C C . ALA A 1 192 ? 10.492 7.228 11.562 1.00 96.69 192 ALA A C 1
ATOM 1449 O O . ALA A 1 192 ? 9.808 7.651 12.493 1.00 96.69 192 ALA A O 1
ATOM 1450 N N . LEU A 1 193 ? 10.617 5.917 11.329 1.00 95.75 193 LEU A N 1
ATOM 1451 C CA . LEU A 1 193 ? 9.990 4.895 12.175 1.00 95.75 193 LEU A CA 1
ATOM 1452 C C . LEU A 1 193 ? 10.488 4.990 13.621 1.00 95.75 193 LEU A C 1
ATOM 1454 O O . LEU A 1 193 ? 9.676 5.053 14.534 1.00 95.75 193 LEU A O 1
ATOM 1458 N N . GLN A 1 194 ? 11.799 5.117 13.839 1.00 94.06 194 GLN A N 1
ATOM 1459 C CA . GLN A 1 194 ? 12.358 5.303 15.185 1.00 94.06 194 GLN A CA 1
ATOM 1460 C C . GLN A 1 194 ? 11.852 6.579 15.868 1.00 94.06 194 GLN A C 1
ATOM 1462 O O . GLN A 1 194 ? 11.671 6.598 17.082 1.00 94.06 194 GLN A O 1
ATOM 1467 N N . LYS A 1 195 ? 11.621 7.647 15.103 1.00 95.81 195 LYS A N 1
ATOM 1468 C CA . LYS A 1 195 ? 11.151 8.934 15.622 1.00 95.81 195 LYS A CA 1
ATOM 1469 C C . LYS A 1 195 ? 9.667 8.918 15.992 1.00 95.81 195 LYS A C 1
ATOM 1471 O O . LYS A 1 195 ? 9.302 9.424 17.049 1.00 95.81 195 LYS A O 1
ATOM 1476 N N . TYR A 1 196 ? 8.813 8.375 15.125 1.00 95.62 196 TYR A N 1
ATOM 1477 C CA . TYR A 1 196 ? 7.354 8.471 15.263 1.00 95.62 196 TYR A CA 1
ATOM 1478 C C . TYR A 1 196 ? 6.708 7.203 15.843 1.00 95.62 196 TYR A C 1
ATOM 1480 O O . TYR A 1 196 ? 5.629 7.279 16.429 1.00 95.62 196 TYR A O 1
ATOM 1488 N N . PHE A 1 197 ? 7.381 6.056 15.740 1.00 93.06 197 PHE A N 1
ATOM 1489 C CA . PHE A 1 197 ? 6.964 4.754 16.268 1.00 93.06 197 PHE A CA 1
ATOM 1490 C C . PHE A 1 197 ? 8.091 4.099 17.117 1.00 93.06 197 PHE A C 1
ATOM 1492 O O . PHE A 1 197 ? 8.512 2.981 16.844 1.00 93.06 197 PHE A O 1
ATOM 1499 N N . PRO A 1 198 ? 8.615 4.770 18.171 1.00 86.62 198 PRO A N 1
ATOM 1500 C CA . PRO A 1 198 ? 9.801 4.310 18.915 1.00 86.62 198 PRO A CA 1
ATOM 1501 C C . PRO A 1 198 ? 9.606 3.020 19.734 1.00 86.62 198 PRO A C 1
ATOM 1503 O O . PRO A 1 198 ? 10.567 2.289 19.962 1.00 86.62 198 PRO A O 1
ATOM 1506 N N . ASN A 1 199 ? 8.384 2.739 20.199 1.00 70.94 199 ASN A N 1
ATOM 1507 C CA . ASN A 1 199 ? 8.094 1.666 21.162 1.00 70.94 199 ASN A CA 1
ATOM 1508 C C . ASN A 1 199 ? 7.553 0.397 20.483 1.00 70.94 199 ASN A C 1
ATOM 1510 O O . ASN A 1 199 ? 6.581 -0.201 20.952 1.00 70.94 199 ASN A O 1
ATOM 1514 N N . ASP A 1 200 ? 8.151 -0.007 19.360 1.00 57.91 200 ASP A N 1
ATOM 1515 C CA . ASP A 1 200 ? 7.597 -1.072 18.515 1.00 57.91 200 ASP A CA 1
ATOM 1516 C C . ASP A 1 200 ? 7.514 -2.455 19.179 1.00 57.91 200 ASP A C 1
ATOM 1518 O O . ASP A 1 200 ? 6.662 -3.269 18.821 1.00 57.91 200 ASP A O 1
ATOM 1522 N N . SER A 1 201 ? 8.303 -2.694 20.227 1.00 52.56 201 SER A N 1
ATOM 1523 C CA . SER A 1 201 ? 8.226 -3.911 21.041 1.00 52.56 201 SER A CA 1
ATOM 1524 C C . SER A 1 201 ? 6.945 -4.030 21.884 1.00 52.56 201 SER A C 1
ATOM 1526 O O . SER A 1 201 ? 6.518 -5.149 22.148 1.00 52.56 201 SER A O 1
ATOM 1528 N N . ASP A 1 202 ? 6.294 -2.916 22.246 1.00 53.28 202 ASP A N 1
ATOM 1529 C CA . ASP A 1 202 ? 5.015 -2.906 22.987 1.00 53.28 202 ASP A CA 1
ATOM 1530 C C . ASP A 1 202 ? 3.802 -2.649 22.065 1.00 53.28 202 ASP A C 1
ATOM 1532 O O . ASP A 1 202 ? 2.636 -2.731 22.475 1.00 53.28 202 ASP A O 1
ATOM 1536 N N . SER A 1 203 ? 4.048 -2.271 20.804 1.00 63.03 203 SER A N 1
ATOM 1537 C CA . SER A 1 203 ? 3.014 -1.776 19.893 1.00 63.03 203 SER A CA 1
ATOM 1538 C C . SER A 1 203 ? 2.391 -2.857 19.000 1.00 63.03 203 SER A C 1
ATOM 1540 O O . SER A 1 203 ? 1.273 -2.634 18.529 1.00 63.03 203 SER A O 1
ATOM 1542 N N . ASN A 1 204 ? 3.050 -4.013 18.819 1.00 85.12 204 ASN A N 1
ATOM 1543 C CA . ASN A 1 204 ? 2.726 -5.017 17.791 1.00 85.12 204 ASN A CA 1
ATOM 1544 C C . ASN A 1 204 ? 2.588 -4.396 16.383 1.00 85.12 204 ASN A C 1
ATOM 1546 O O . ASN A 1 204 ? 1.809 -4.890 15.565 1.00 85.12 204 ASN A O 1
ATOM 1550 N N . LEU A 1 205 ? 3.301 -3.294 16.107 1.00 92.81 205 LEU A N 1
ATOM 1551 C CA . LEU A 1 205 ? 3.254 -2.629 14.809 1.00 92.81 205 LEU A CA 1
ATOM 1552 C C . LEU A 1 205 ? 3.858 -3.534 13.733 1.00 92.81 205 LEU A C 1
ATOM 1554 O O . LEU A 1 205 ? 4.994 -3.993 13.827 1.00 92.81 205 LEU A O 1
ATOM 1558 N N . ILE A 1 206 ? 3.090 -3.750 12.675 1.00 95.25 206 ILE A N 1
ATOM 1559 C CA . ILE A 1 206 ? 3.512 -4.430 11.461 1.00 95.25 206 ILE A CA 1
ATOM 1560 C C . ILE A 1 206 ? 3.735 -3.356 10.402 1.00 95.25 206 ILE A C 1
ATOM 1562 O O . ILE A 1 206 ? 2.791 -2.693 9.966 1.00 95.25 206 ILE A O 1
ATOM 1566 N N . VAL A 1 207 ? 4.983 -3.198 9.971 1.00 96.25 207 VAL A N 1
ATOM 1567 C CA . VAL A 1 207 ? 5.334 -2.305 8.864 1.00 96.25 207 VAL A CA 1
ATOM 1568 C C . VAL A 1 207 ? 5.443 -3.123 7.579 1.00 96.25 207 VAL A C 1
ATOM 1570 O O . VAL A 1 207 ? 6.190 -4.098 7.521 1.00 96.25 207 VAL A O 1
ATOM 1573 N N . ILE A 1 208 ? 4.698 -2.725 6.549 1.00 97.56 208 ILE A N 1
ATOM 1574 C CA . ILE A 1 208 ? 4.749 -3.313 5.204 1.00 97.56 208 ILE A CA 1
ATOM 1575 C C . ILE A 1 208 ? 5.057 -2.234 4.163 1.00 97.56 208 ILE A C 1
ATOM 1577 O O . ILE A 1 208 ? 4.873 -1.046 4.421 1.00 97.56 208 ILE A O 1
ATOM 1581 N N . ALA A 1 209 ? 5.513 -2.650 2.984 1.00 96.81 209 ALA A N 1
ATOM 1582 C CA . ALA A 1 209 ? 5.799 -1.776 1.850 1.00 96.81 209 ALA A CA 1
ATOM 1583 C C . ALA A 1 209 ? 5.308 -2.418 0.543 1.00 96.81 209 ALA A C 1
ATOM 1585 O O . ALA A 1 209 ? 5.152 -3.637 0.466 1.00 96.81 209 ALA A O 1
ATOM 1586 N N . GLU A 1 210 ? 5.140 -1.600 -0.496 1.00 95.56 210 GLU A N 1
ATOM 1587 C CA . GLU A 1 210 ? 4.677 -1.987 -1.840 1.00 95.56 210 GLU A CA 1
ATOM 1588 C C . GLU A 1 210 ? 5.733 -1.637 -2.919 1.00 95.56 210 GLU A C 1
ATOM 1590 O O . GLU A 1 210 ? 5.473 -0.861 -3.847 1.00 95.56 210 GLU A O 1
ATOM 1595 N N . PRO A 1 211 ? 6.983 -2.135 -2.813 1.00 91.06 211 PRO A N 1
ATOM 1596 C CA . PRO A 1 211 ? 8.022 -1.854 -3.800 1.00 91.06 211 PRO A CA 1
ATOM 1597 C C . PRO A 1 211 ? 7.723 -2.557 -5.136 1.00 91.06 211 PRO A C 1
ATOM 1599 O O . PRO A 1 211 ? 7.968 -3.745 -5.294 1.00 91.06 211 PRO A O 1
ATOM 1602 N N . GLY A 1 212 ? 7.228 -1.817 -6.131 1.00 87.00 212 GLY A N 1
ATOM 1603 C CA . GLY A 1 212 ? 7.058 -2.329 -7.499 1.00 87.00 212 GLY A CA 1
ATOM 1604 C C . GLY A 1 212 ? 8.324 -2.171 -8.346 1.00 87.00 212 GLY A C 1
ATOM 1605 O O . GLY A 1 212 ? 9.027 -3.136 -8.644 1.00 87.00 212 GLY A O 1
ATOM 1606 N N . ARG A 1 213 ? 8.631 -0.917 -8.708 1.00 82.69 213 ARG A N 1
ATOM 1607 C CA . ARG A 1 213 ? 9.772 -0.543 -9.564 1.00 82.69 213 ARG A CA 1
ATOM 1608 C C . ARG A 1 213 ? 11.098 -1.128 -9.074 1.00 82.69 213 ARG A C 1
ATOM 1610 O O . ARG A 1 213 ? 11.818 -1.703 -9.878 1.00 82.69 213 ARG A O 1
ATOM 1617 N N . PHE A 1 214 ? 11.368 -1.036 -7.774 1.00 86.56 214 PHE A N 1
ATOM 1618 C CA . PHE A 1 214 ? 12.567 -1.586 -7.137 1.00 86.56 214 PHE A CA 1
ATOM 1619 C C . PHE A 1 214 ? 12.882 -3.033 -7.552 1.00 86.56 214 PHE A C 1
ATOM 1621 O O . PHE A 1 214 ? 14.029 -3.338 -7.854 1.00 86.56 214 PHE A O 1
ATOM 1628 N N . PHE A 1 215 ? 11.885 -3.922 -7.616 1.00 80.94 215 PHE A N 1
ATOM 1629 C CA . PHE A 1 215 ? 12.131 -5.307 -8.025 1.00 80.94 215 PHE A CA 1
ATOM 1630 C C . PHE A 1 215 ? 12.152 -5.498 -9.546 1.00 80.94 215 PHE A C 1
ATOM 1632 O O . PHE A 1 215 ? 12.762 -6.450 -10.023 1.00 80.94 215 PHE A O 1
ATOM 1639 N N . ALA A 1 216 ? 11.468 -4.643 -10.308 1.00 79.62 216 ALA A N 1
ATOM 1640 C CA . ALA A 1 216 ? 11.219 -4.857 -11.733 1.00 79.62 216 ALA A CA 1
ATOM 1641 C C . ALA A 1 216 ? 12.141 -4.063 -12.675 1.00 79.62 216 ALA A C 1
ATOM 1643 O O . ALA A 1 216 ? 12.168 -4.367 -13.862 1.00 79.62 216 ALA A O 1
ATOM 1644 N N . GLU A 1 217 ? 12.872 -3.050 -12.201 1.00 76.12 217 GLU A N 1
ATOM 1645 C CA . GLU A 1 217 ? 13.583 -2.127 -13.102 1.00 76.12 217 GLU A CA 1
ATOM 1646 C C . GLU A 1 217 ? 14.900 -2.660 -13.682 1.00 76.12 217 GLU A C 1
ATOM 1648 O O . GLU A 1 217 ? 15.242 -2.296 -14.800 1.00 76.12 217 GLU A O 1
ATOM 1653 N N . LEU A 1 218 ? 15.624 -3.515 -12.954 1.00 78.00 218 LEU A N 1
ATOM 1654 C CA . LEU A 1 218 ? 16.911 -4.080 -13.389 1.00 78.00 218 LEU A CA 1
ATOM 1655 C C . LEU A 1 218 ? 16.823 -5.452 -14.088 1.00 78.00 218 LEU A C 1
ATOM 1657 O O . LEU A 1 218 ? 17.653 -5.707 -14.955 1.00 78.00 218 LEU A O 1
ATOM 1661 N N . PRO A 1 219 ? 15.878 -6.361 -13.760 1.00 72.19 219 PRO A N 1
ATOM 1662 C CA . PRO A 1 219 ? 15.907 -7.721 -14.314 1.00 72.19 219 PRO A CA 1
ATOM 1663 C C . PRO A 1 219 ? 15.537 -7.864 -15.797 1.00 72.19 219 PRO A C 1
ATOM 1665 O O . PRO A 1 219 ? 15.607 -8.977 -16.317 1.00 72.19 219 PRO A O 1
ATOM 1668 N N . PHE A 1 220 ? 15.088 -6.800 -16.467 1.00 68.56 220 PHE A N 1
ATOM 1669 C CA . PHE A 1 220 ? 14.578 -6.869 -17.837 1.00 68.56 220 PHE A CA 1
ATOM 1670 C C . PHE A 1 220 ? 15.309 -5.891 -18.759 1.00 68.56 220 PHE A C 1
ATOM 1672 O O . PHE A 1 220 ? 15.377 -4.697 -18.481 1.00 68.56 220 PHE A O 1
ATOM 1679 N N . THR A 1 221 ? 15.768 -6.389 -19.908 1.00 67.06 221 THR A N 1
ATOM 1680 C CA . THR A 1 221 ? 16.333 -5.586 -21.000 1.00 67.06 221 THR A CA 1
ATOM 1681 C C . THR A 1 221 ? 15.448 -5.739 -22.232 1.00 67.06 221 THR A C 1
ATOM 1683 O O . THR A 1 221 ? 15.168 -6.858 -22.663 1.00 67.06 221 THR A O 1
ATOM 1686 N N . LEU A 1 222 ? 14.989 -4.622 -22.801 1.00 64.88 222 LEU A N 1
ATOM 1687 C CA . LEU A 1 222 ? 14.241 -4.619 -24.058 1.00 64.88 222 LEU A CA 1
ATOM 1688 C C . LEU A 1 222 ? 15.218 -4.486 -25.230 1.00 64.88 222 LEU A C 1
ATOM 1690 O O . LEU A 1 222 ? 15.858 -3.449 -25.380 1.00 64.88 222 LEU A O 1
ATOM 1694 N N . ALA A 1 223 ? 15.292 -5.508 -26.079 1.00 62.38 223 ALA A N 1
ATOM 1695 C CA . ALA A 1 223 ? 15.990 -5.446 -27.358 1.00 62.38 223 ALA A CA 1
ATOM 1696 C C . ALA A 1 223 ? 14.967 -5.340 -28.496 1.00 62.38 223 ALA A C 1
ATOM 1698 O O . ALA A 1 223 ? 13.998 -6.099 -28.535 1.00 62.38 223 ALA A O 1
ATOM 1699 N N . THR A 1 224 ? 15.180 -4.410 -29.428 1.00 53.28 224 THR A N 1
ATOM 1700 C CA . THR A 1 224 ? 14.342 -4.251 -30.625 1.00 53.28 224 THR A CA 1
ATOM 1701 C C . THR A 1 224 ? 15.206 -4.242 -31.879 1.00 53.28 224 THR A C 1
ATOM 1703 O O . THR A 1 224 ? 16.318 -3.719 -31.870 1.00 53.28 224 THR A O 1
ATOM 1706 N N . SER A 1 225 ? 14.697 -4.824 -32.965 1.00 58.19 225 SER A N 1
ATOM 1707 C CA . SER A 1 225 ? 15.373 -4.804 -34.262 1.00 58.19 225 SER A CA 1
ATOM 1708 C C . SER A 1 225 ? 15.052 -3.515 -35.015 1.00 58.19 225 SER A C 1
ATOM 1710 O O . SER A 1 225 ? 13.913 -3.040 -34.999 1.00 58.19 225 SER A O 1
ATOM 1712 N N . ILE A 1 226 ? 16.049 -2.963 -35.705 1.00 68.94 226 ILE A N 1
ATOM 1713 C CA . ILE A 1 226 ? 15.835 -1.905 -36.692 1.00 68.94 226 ILE A CA 1
ATOM 1714 C C . ILE A 1 226 ? 15.256 -2.567 -37.944 1.00 68.94 226 ILE A C 1
ATOM 1716 O O . ILE A 1 226 ? 15.965 -3.239 -38.686 1.00 68.94 226 ILE A O 1
ATOM 1720 N N . ILE A 1 227 ? 13.960 -2.370 -38.184 1.00 76.88 227 ILE A N 1
ATOM 1721 C CA . ILE A 1 227 ? 13.245 -2.974 -39.322 1.00 76.88 227 ILE A CA 1
ATOM 1722 C C . ILE A 1 227 ? 13.227 -2.090 -40.579 1.00 76.88 227 ILE A C 1
ATOM 1724 O O . ILE A 1 227 ? 12.699 -2.489 -41.614 1.00 76.88 227 ILE A O 1
ATOM 1728 N N . GLY A 1 228 ? 13.793 -0.885 -40.503 1.00 57.88 228 GLY A N 1
ATOM 1729 C CA . GLY A 1 228 ? 13.879 0.034 -41.632 1.00 57.88 228 GLY A CA 1
ATOM 1730 C C . GLY A 1 228 ? 14.814 1.206 -41.352 1.00 57.88 228 GLY A C 1
ATOM 1731 O O . GLY A 1 228 ? 14.833 1.749 -40.251 1.00 57.88 228 GLY A O 1
ATOM 1732 N N . LYS A 1 229 ? 15.577 1.605 -42.372 1.00 71.31 229 LYS A N 1
ATOM 1733 C CA . LYS A 1 229 ? 16.437 2.796 -42.386 1.00 71.31 229 LYS A CA 1
ATOM 1734 C C . LYS A 1 229 ? 16.024 3.636 -43.592 1.00 71.31 229 LYS A C 1
ATOM 1736 O O . LYS A 1 229 ? 16.044 3.140 -44.716 1.00 71.31 229 LYS A O 1
ATOM 1741 N N . ARG A 1 230 ? 15.654 4.900 -43.378 1.00 62.53 230 ARG A N 1
ATOM 1742 C CA . ARG A 1 230 ? 15.458 5.874 -44.462 1.00 62.53 230 ARG A CA 1
ATOM 1743 C C . ARG A 1 230 ? 16.591 6.887 -44.409 1.00 62.53 230 ARG A C 1
ATOM 1745 O O . ARG A 1 230 ? 16.760 7.559 -43.399 1.00 62.53 230 ARG A O 1
ATOM 1752 N N . VAL A 1 231 ? 17.335 7.007 -45.504 1.00 71.38 231 VAL A N 1
ATOM 1753 C CA . VAL A 1 231 ? 18.352 8.048 -45.678 1.00 71.38 231 VAL A CA 1
ATOM 1754 C C . VAL A 1 231 ? 17.706 9.203 -46.433 1.00 71.38 231 VAL A C 1
ATOM 1756 O O . VAL A 1 231 ? 17.210 9.018 -47.544 1.00 71.38 231 VAL A O 1
ATOM 1759 N N . ASN A 1 232 ? 17.668 10.385 -45.821 1.00 58.31 232 ASN A N 1
ATOM 1760 C CA . ASN A 1 232 ? 17.234 11.597 -46.507 1.00 58.31 232 ASN A CA 1
ATOM 1761 C C . ASN A 1 232 ? 18.465 12.241 -47.160 1.00 58.31 232 ASN A C 1
ATOM 1763 O O . ASN A 1 232 ? 19.354 12.683 -46.432 1.00 58.31 232 ASN A O 1
ATOM 1767 N N . PRO A 1 233 ? 18.548 12.316 -48.500 1.00 51.72 233 PRO A N 1
ATOM 1768 C CA . PRO A 1 233 ? 19.618 13.065 -49.141 1.00 51.72 233 PRO A CA 1
ATOM 1769 C C . PRO A 1 233 ? 19.469 14.542 -48.761 1.00 51.72 233 PRO A C 1
ATOM 1771 O O . PRO A 1 233 ? 18.412 15.140 -48.976 1.00 51.72 233 PRO A O 1
ATOM 1774 N N . LEU A 1 234 ? 20.511 15.124 -48.161 1.00 47.69 234 LEU A N 1
ATOM 1775 C CA . LEU A 1 234 ? 20.553 16.544 -47.814 1.00 47.69 234 LEU A CA 1
ATOM 1776 C C . LEU A 1 234 ? 20.194 17.381 -49.053 1.00 47.69 234 LEU A C 1
ATOM 1778 O O . LEU A 1 234 ? 20.787 17.214 -50.124 1.00 47.69 234 LEU A O 1
ATOM 1782 N N . LYS A 1 235 ? 19.249 18.325 -48.9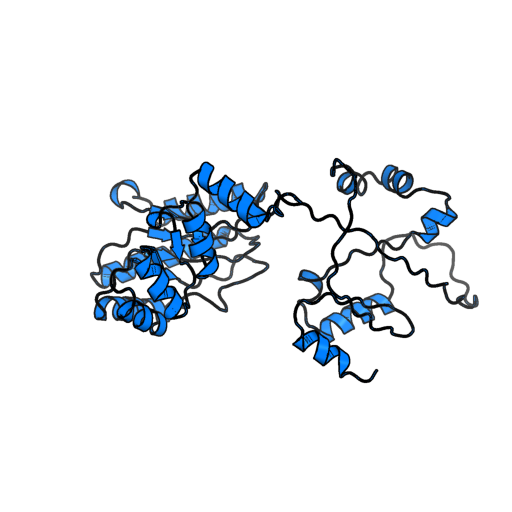18 1.00 43.59 235 LYS A N 1
ATOM 1783 C CA . LYS A 1 235 ? 19.157 19.442 -49.868 1.00 43.59 235 LYS A CA 1
ATOM 1784 C C . LYS A 1 235 ? 20.530 20.108 -49.856 1.00 43.59 235 LYS A C 1
ATOM 1786 O O . LYS A 1 235 ? 20.957 20.574 -48.805 1.00 43.59 235 LYS A O 1
ATOM 1791 N N . LYS A 1 236 ? 21.218 20.147 -51.003 1.00 37.25 236 LYS A N 1
ATOM 1792 C CA . LYS A 1 236 ? 22.431 20.956 -51.172 1.00 37.25 236 LYS A CA 1
ATOM 1793 C C . LYS A 1 236 ? 22.109 22.374 -50.705 1.00 37.25 236 LYS A C 1
ATOM 1795 O O . LYS A 1 236 ? 21.395 23.096 -51.400 1.00 37.25 236 LYS A O 1
ATOM 1800 N N . VAL A 1 237 ? 22.602 22.757 -49.529 1.00 39.28 237 VAL A N 1
ATOM 1801 C CA . VAL A 1 237 ? 22.594 24.153 -49.101 1.00 39.28 237 VAL A CA 1
ATOM 1802 C C . VAL A 1 237 ? 23.443 24.887 -50.128 1.00 39.28 237 VAL A C 1
ATOM 1804 O O . VAL A 1 237 ? 24.617 24.571 -50.320 1.00 39.28 237 VAL A O 1
ATOM 1807 N N . SER A 1 238 ? 22.823 25.808 -50.863 1.00 34.72 238 SER A N 1
ATOM 1808 C CA . SER A 1 238 ? 23.524 26.675 -51.799 1.00 34.72 238 SER A CA 1
ATOM 1809 C C . SER A 1 238 ? 24.581 27.454 -51.024 1.00 34.72 238 SER A C 1
ATOM 1811 O O . SER A 1 238 ? 24.260 28.339 -50.231 1.00 34.72 238 SER A O 1
ATOM 1813 N N . THR A 1 239 ? 25.844 27.107 -51.239 1.00 37.31 239 THR A N 1
ATOM 1814 C CA . THR A 1 239 ? 27.003 27.801 -50.689 1.00 37.31 239 THR A CA 1
ATOM 1815 C C . THR A 1 239 ? 27.048 29.216 -51.250 1.00 37.31 239 THR A C 1
ATOM 1817 O O . THR A 1 239 ? 27.532 29.422 -52.358 1.00 37.31 239 THR A O 1
ATOM 1820 N N . ASN A 1 240 ? 26.531 30.188 -50.502 1.00 33.94 240 ASN A N 1
ATOM 1821 C CA . ASN A 1 240 ? 26.851 31.603 -50.683 1.00 33.94 240 ASN A CA 1
ATOM 1822 C C . ASN A 1 240 ? 26.727 32.363 -49.357 1.00 33.94 240 ASN A C 1
ATOM 1824 O O . ASN A 1 240 ? 25.997 33.338 -49.228 1.00 33.94 240 ASN A O 1
ATOM 1828 N N . SER A 1 241 ? 27.505 31.940 -48.366 1.00 29.34 241 SER A N 1
ATOM 1829 C CA . SER A 1 241 ? 27.983 32.846 -47.322 1.00 29.34 241 SER A CA 1
ATOM 1830 C C . SER A 1 241 ? 29.250 32.267 -46.716 1.00 29.34 241 SER A C 1
ATOM 1832 O O . SER A 1 241 ? 29.238 31.173 -46.157 1.00 29.34 241 SER A O 1
ATOM 1834 N N . LYS A 1 242 ? 30.356 33.001 -46.854 1.00 35.69 242 LYS A N 1
ATOM 1835 C CA . LYS A 1 242 ? 31.600 32.743 -46.129 1.00 35.69 242 LYS A CA 1
ATOM 1836 C C . LYS A 1 242 ? 31.290 32.755 -44.629 1.00 35.69 242 LYS A C 1
ATOM 1838 O O . LYS A 1 242 ? 31.098 33.835 -44.078 1.00 35.69 242 LYS A O 1
ATOM 1843 N N . LEU A 1 243 ? 31.278 31.595 -43.977 1.00 27.31 243 LEU A N 1
ATOM 1844 C CA . LEU A 1 243 ? 31.514 31.519 -42.540 1.00 27.31 243 LEU A CA 1
ATOM 1845 C C . LEU A 1 243 ? 32.853 30.832 -42.295 1.00 27.31 243 LEU A C 1
ATOM 1847 O O . LEU A 1 243 ? 33.175 29.789 -42.855 1.00 27.31 243 LEU A O 1
ATOM 1851 N N . SER A 1 244 ? 33.654 31.547 -41.518 1.00 24.89 244 SER A N 1
ATOM 1852 C CA . SER A 1 244 ? 35.016 31.256 -41.112 1.00 24.89 244 SER A CA 1
ATOM 1853 C C . SER A 1 244 ? 35.127 29.895 -40.431 1.00 24.89 244 SER A C 1
ATOM 1855 O O . SER A 1 244 ? 34.371 29.591 -39.515 1.00 24.89 244 SER A O 1
ATOM 1857 N N . ALA A 1 245 ? 36.148 29.133 -40.821 1.00 30.55 245 ALA A N 1
ATOM 1858 C CA . ALA A 1 245 ? 36.660 27.995 -40.075 1.00 30.55 245 ALA A CA 1
ATOM 1859 C C . ALA A 1 245 ? 37.118 28.455 -38.682 1.00 30.55 245 ALA A C 1
ATOM 1861 O O . ALA A 1 245 ? 38.187 29.048 -38.548 1.00 30.55 245 ALA A O 1
ATOM 1862 N N . LYS A 1 246 ? 36.260 28.262 -37.680 1.00 28.39 246 LYS A N 1
ATOM 1863 C CA . LYS A 1 246 ? 36.535 28.217 -36.236 1.00 28.39 246 LYS A CA 1
ATOM 1864 C C . LYS A 1 246 ? 35.181 28.227 -35.541 1.00 28.39 246 LYS A C 1
ATOM 1866 O O . LYS A 1 246 ? 34.695 29.294 -35.216 1.00 28.39 246 LYS A O 1
ATOM 1871 N N . ASP A 1 247 ? 34.607 27.054 -35.325 1.00 25.89 247 ASP A N 1
ATOM 1872 C CA . ASP A 1 247 ? 33.777 26.807 -34.153 1.00 25.89 247 ASP A CA 1
ATOM 1873 C C . ASP A 1 247 ? 33.872 25.318 -33.837 1.00 25.89 247 ASP A C 1
ATOM 1875 O O . ASP A 1 247 ? 33.689 24.456 -34.693 1.00 25.89 247 ASP A O 1
ATOM 1879 N N . HIS A 1 248 ? 34.318 25.045 -32.616 1.00 28.95 248 HIS A N 1
ATOM 1880 C CA . HIS A 1 248 ? 34.474 23.715 -32.058 1.00 28.95 248 HIS A CA 1
ATOM 1881 C C . HIS A 1 248 ? 33.166 22.930 -32.173 1.00 28.95 248 HIS A C 1
ATOM 1883 O O . HIS A 1 248 ? 32.099 23.448 -31.843 1.00 28.95 248 HIS A O 1
ATOM 1889 N N . VAL A 1 249 ? 33.279 21.663 -32.569 1.00 29.75 249 VAL A N 1
ATOM 1890 C CA . VAL A 1 249 ? 32.214 20.663 -32.487 1.00 29.75 249 VAL A CA 1
ATOM 1891 C C . VAL A 1 249 ? 31.878 20.455 -31.008 1.00 29.75 249 VAL A C 1
ATOM 1893 O O . VAL A 1 249 ? 32.473 19.647 -30.303 1.00 29.75 249 VAL A O 1
ATOM 1896 N N . GLN A 1 250 ? 30.952 21.267 -30.511 1.00 32.09 250 GLN A N 1
ATOM 1897 C CA . GLN A 1 250 ? 30.212 21.043 -29.282 1.00 32.09 250 GLN A CA 1
ATOM 1898 C C . GLN A 1 250 ? 28.736 21.021 -29.655 1.00 32.09 250 GLN A C 1
ATOM 1900 O O . GLN A 1 250 ? 28.203 22.013 -30.150 1.00 32.09 250 GLN A O 1
ATOM 1905 N N . SER A 1 251 ? 28.113 19.871 -29.400 1.00 44.06 251 SER A N 1
ATOM 1906 C CA . SER A 1 251 ? 26.673 19.608 -29.347 1.00 44.06 251 SER A CA 1
ATOM 1907 C C . SER A 1 251 ? 25.790 20.863 -29.347 1.00 44.06 251 SER A C 1
ATOM 1909 O O . SER A 1 251 ? 25.640 21.510 -28.306 1.00 44.06 251 SER A O 1
ATOM 1911 N N . ARG A 1 252 ? 25.146 21.199 -30.466 1.00 34.75 252 ARG A N 1
ATOM 1912 C CA . ARG A 1 252 ? 24.017 22.138 -30.447 1.00 34.75 252 ARG A CA 1
ATOM 1913 C C . ARG A 1 252 ? 22.975 21.728 -31.474 1.00 34.75 252 ARG A C 1
ATOM 1915 O O . ARG A 1 252 ? 23.230 21.784 -32.669 1.00 34.75 252 ARG A O 1
ATOM 1922 N N . PHE A 1 253 ? 21.801 21.356 -30.969 1.00 36.72 253 PHE A N 1
ATOM 1923 C CA . PHE A 1 253 ? 20.552 21.350 -31.726 1.00 36.72 253 PHE A CA 1
ATOM 1924 C C . PHE A 1 253 ? 20.426 22.649 -32.533 1.00 36.72 253 PHE A C 1
ATOM 1926 O O . PHE A 1 253 ? 20.676 23.737 -32.003 1.00 36.72 253 PHE A O 1
ATOM 1933 N N . SER A 1 254 ? 20.026 22.541 -33.794 1.00 45.53 254 SER A N 1
ATOM 1934 C CA . SER A 1 254 ? 19.695 23.686 -34.636 1.00 45.53 254 SER A CA 1
ATOM 1935 C C . SER A 1 254 ? 18.459 24.425 -34.108 1.00 45.53 254 SER A C 1
ATOM 1937 O O . SER A 1 254 ? 17.638 23.890 -33.356 1.00 45.53 254 SER A O 1
ATOM 1939 N N . 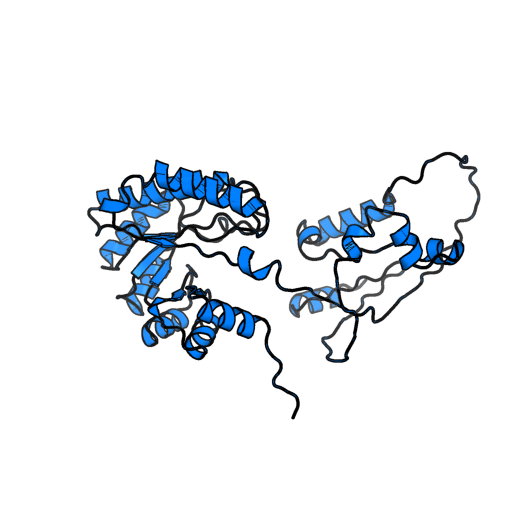GLN A 1 255 ? 18.309 25.685 -34.519 1.00 40.97 255 GLN A N 1
ATOM 1940 C CA . GLN A 1 255 ? 17.184 26.528 -34.109 1.00 40.97 255 GLN A CA 1
ATOM 1941 C C . GLN A 1 255 ? 15.836 25.946 -34.577 1.00 40.97 255 GLN A C 1
ATOM 1943 O O . GLN A 1 255 ? 14.828 26.076 -33.891 1.00 40.97 255 GLN A O 1
ATOM 1948 N N . GLU A 1 256 ? 15.832 25.230 -35.701 1.00 43.09 256 GLU A N 1
ATOM 1949 C CA . GLU A 1 256 ? 14.661 24.542 -36.254 1.00 43.09 256 GLU A CA 1
ATOM 1950 C C . GLU A 1 256 ? 14.299 23.282 -35.448 1.00 43.09 256 GLU A C 1
ATOM 1952 O O . GLU A 1 256 ? 13.123 23.046 -35.172 1.00 43.09 256 GLU A O 1
ATOM 1957 N N . GLU A 1 257 ? 15.290 22.517 -34.977 1.00 46.00 257 GLU A N 1
ATOM 1958 C CA . GLU A 1 257 ? 15.074 21.347 -34.109 1.00 46.00 257 GLU A CA 1
ATOM 1959 C C . GLU A 1 257 ? 14.563 21.746 -32.720 1.00 46.00 257 GLU A C 1
ATOM 1961 O O . GLU A 1 257 ? 13.693 21.079 -32.154 1.00 46.00 257 GLU A O 1
ATOM 1966 N N . GLN A 1 258 ? 15.036 22.875 -32.186 1.00 46.56 258 GLN A N 1
ATOM 1967 C CA . GLN A 1 258 ? 14.497 23.444 -30.950 1.00 46.56 258 GLN A CA 1
ATOM 1968 C C . GLN A 1 258 ? 13.041 23.897 -31.114 1.00 46.56 258 GLN A C 1
ATOM 1970 O O . GLN A 1 258 ? 12.219 23.635 -30.235 1.00 46.56 258 GLN A O 1
ATOM 1975 N N . VAL A 1 259 ? 12.698 24.517 -32.247 1.00 47.50 259 VAL A N 1
ATOM 1976 C CA . VAL A 1 259 ? 11.322 24.945 -32.553 1.00 47.50 259 VAL A CA 1
ATOM 1977 C C . VAL A 1 259 ? 10.395 23.743 -32.769 1.00 47.50 259 VAL A C 1
ATOM 1979 O O . VAL A 1 259 ? 9.245 23.771 -32.325 1.00 47.50 259 VAL A O 1
ATOM 1982 N N . ALA A 1 260 ? 10.881 22.655 -33.370 1.00 46.59 260 ALA A N 1
ATOM 1983 C CA . ALA A 1 260 ? 10.123 21.413 -33.525 1.00 46.59 260 ALA A CA 1
ATOM 1984 C C . ALA A 1 260 ? 9.846 20.735 -32.171 1.00 46.59 260 ALA A C 1
ATOM 1986 O O . ALA A 1 260 ? 8.706 20.360 -31.888 1.00 46.59 260 ALA A O 1
ATOM 1987 N N . LEU A 1 261 ? 10.852 20.651 -31.294 1.00 48.62 261 LEU A N 1
ATOM 1988 C CA . LEU A 1 261 ? 10.694 20.129 -29.933 1.00 48.62 261 LEU A CA 1
ATOM 1989 C C . LEU A 1 261 ? 9.730 20.985 -29.094 1.00 48.62 261 LEU A C 1
ATOM 1991 O O . LEU A 1 261 ? 8.884 20.436 -28.388 1.00 48.62 261 LEU A O 1
ATOM 1995 N N . GLN A 1 262 ? 9.789 22.313 -29.218 1.00 49.34 262 GLN A N 1
ATOM 1996 C CA . GLN A 1 262 ? 8.857 23.232 -28.551 1.00 49.34 262 GLN A CA 1
ATOM 1997 C C . GLN A 1 262 ? 7.428 23.127 -29.097 1.00 49.34 262 GLN A C 1
ATOM 1999 O O . GLN A 1 262 ? 6.465 23.185 -28.331 1.00 49.34 262 GLN A O 1
ATOM 2004 N N . SER A 1 263 ? 7.270 22.926 -30.405 1.00 49.06 263 SER A N 1
ATOM 2005 C CA . SER A 1 263 ? 5.960 22.740 -31.039 1.00 49.06 263 SER A CA 1
ATOM 2006 C C . SER A 1 263 ? 5.317 21.420 -30.610 1.00 49.06 263 SER A C 1
ATOM 2008 O O . SER A 1 263 ? 4.144 21.402 -30.245 1.00 49.06 263 SER A O 1
ATOM 2010 N N . LEU A 1 264 ? 6.091 20.330 -30.540 1.00 47.69 264 LEU A N 1
ATOM 2011 C CA . LEU A 1 264 ? 5.631 19.033 -30.027 1.00 47.69 264 LEU A CA 1
ATOM 2012 C C . LEU A 1 264 ? 5.258 19.093 -28.537 1.00 47.69 264 LEU A C 1
ATOM 2014 O O . LEU A 1 264 ? 4.254 18.514 -28.125 1.00 47.69 264 LEU A O 1
ATOM 2018 N N . GLN A 1 265 ? 6.011 19.846 -27.734 1.00 49.31 265 GLN A N 1
ATOM 2019 C CA . GLN A 1 265 ? 5.677 20.102 -26.329 1.00 49.31 265 GLN A CA 1
ATOM 2020 C C . GLN A 1 265 ? 4.422 20.968 -26.160 1.00 49.31 265 GLN A C 1
ATOM 2022 O O . GLN A 1 265 ? 3.704 20.808 -25.176 1.00 49.31 265 GLN A O 1
ATOM 2027 N N . THR A 1 266 ? 4.141 21.858 -27.114 1.00 50.84 266 THR A N 1
ATOM 2028 C CA . THR A 1 266 ? 2.957 22.729 -27.107 1.00 50.84 266 THR A CA 1
ATOM 2029 C C . THR A 1 266 ? 1.699 21.977 -27.557 1.00 50.84 266 THR A C 1
ATOM 2031 O O . THR A 1 266 ? 0.641 22.153 -26.962 1.00 50.84 266 THR A O 1
ATOM 2034 N N . LEU A 1 267 ? 1.812 21.102 -28.563 1.00 43.94 267 LEU A N 1
ATOM 2035 C CA . LEU A 1 267 ? 0.704 20.304 -29.105 1.00 43.94 267 LEU A CA 1
ATOM 2036 C C . LEU A 1 267 ? 0.286 19.137 -28.199 1.00 43.94 267 LEU A C 1
ATOM 2038 O O . LEU A 1 267 ? -0.904 18.878 -28.049 1.00 43.94 267 LEU A O 1
ATOM 2042 N N . PHE A 1 268 ? 1.244 18.438 -27.586 1.00 46.78 268 PHE A N 1
ATOM 2043 C CA . PHE A 1 268 ? 0.979 17.206 -26.825 1.00 46.78 268 PHE A CA 1
ATOM 2044 C C . PHE A 1 268 ? 1.273 17.334 -25.320 1.00 46.78 268 PHE A C 1
ATOM 2046 O O . PHE A 1 268 ? 1.110 16.379 -24.555 1.00 46.78 268 PHE A O 1
ATOM 2053 N N . GLY A 1 269 ? 1.699 18.519 -24.877 1.00 48.34 269 GLY A N 1
ATOM 2054 C CA . GLY A 1 269 ? 2.064 18.807 -23.494 1.00 48.34 269 GLY A CA 1
ATOM 2055 C C . GLY A 1 269 ? 3.420 18.225 -23.071 1.00 48.34 269 GLY A C 1
ATOM 2056 O O . GLY A 1 269 ? 4.071 17.450 -23.774 1.00 48.34 269 GLY A O 1
ATOM 2057 N N . SER A 1 270 ? 3.845 18.551 -21.849 1.00 45.91 270 SER A N 1
ATOM 2058 C CA . SER A 1 270 ? 5.149 18.174 -21.268 1.00 45.91 270 SER A CA 1
ATOM 2059 C C . SER A 1 270 ? 5.370 16.665 -21.049 1.00 45.91 270 SER A C 1
ATOM 2061 O O . SER A 1 270 ? 6.447 16.249 -20.623 1.00 45.91 270 SER A O 1
ATOM 2063 N N . LYS A 1 271 ? 4.378 15.817 -21.353 1.00 41.12 271 LYS A N 1
ATOM 2064 C CA . LYS A 1 271 ? 4.424 14.359 -21.146 1.00 41.12 271 LYS A CA 1
ATOM 2065 C C . LYS A 1 271 ? 5.177 13.587 -22.235 1.00 41.12 271 LYS A C 1
ATOM 2067 O O . LYS A 1 271 ? 5.543 12.435 -21.993 1.00 41.12 271 LYS A O 1
ATOM 2072 N N . ILE A 1 272 ? 5.449 14.207 -23.387 1.00 44.03 272 ILE A N 1
ATOM 2073 C CA . ILE A 1 272 ? 6.166 13.574 -24.507 1.00 44.03 272 ILE A CA 1
ATOM 2074 C C . ILE A 1 272 ? 7.604 13.183 -24.131 1.00 44.03 272 ILE A C 1
ATOM 2076 O O . ILE A 1 272 ? 8.022 12.061 -24.400 1.00 44.03 272 ILE A O 1
ATOM 2080 N N . VAL A 1 273 ? 8.329 14.047 -23.415 1.00 39.34 273 VAL A N 1
ATOM 2081 C CA . VAL A 1 273 ? 9.761 13.849 -23.108 1.00 39.34 273 VAL A CA 1
ATOM 2082 C C . VAL A 1 273 ? 9.999 12.665 -22.160 1.00 39.34 273 VAL A C 1
ATOM 2084 O O . VAL A 1 273 ? 11.028 12.004 -22.226 1.00 39.34 273 VAL A O 1
ATOM 2087 N N . ASN A 1 274 ? 9.026 12.362 -21.298 1.00 37.41 274 ASN A N 1
ATOM 2088 C CA . ASN A 1 274 ? 9.158 11.340 -20.254 1.00 37.41 274 ASN A CA 1
ATOM 2089 C C . ASN A 1 274 ? 8.548 9.979 -20.624 1.00 37.41 274 ASN A C 1
ATOM 2091 O O . ASN A 1 274 ? 8.761 9.009 -19.899 1.00 37.41 274 ASN A O 1
ATOM 2095 N N . SER A 1 275 ? 7.785 9.908 -21.719 1.00 35.81 275 SER A N 1
ATOM 2096 C CA . SER A 1 275 ? 7.021 8.705 -22.102 1.00 35.81 275 SER A CA 1
ATOM 2097 C C . SER A 1 275 ? 7.345 8.209 -23.514 1.00 35.81 275 SER A C 1
ATOM 2099 O O . SER A 1 275 ? 6.966 7.098 -23.872 1.00 35.81 275 SER A O 1
ATOM 2101 N N . CYS A 1 276 ? 8.032 9.022 -24.319 1.00 36.19 276 CYS A N 1
ATOM 2102 C CA . CYS A 1 276 ? 8.410 8.704 -25.688 1.00 36.19 276 CYS A CA 1
ATOM 2103 C C . CYS A 1 276 ? 9.723 9.426 -26.015 1.00 36.19 276 CYS A C 1
ATOM 2105 O O . CYS A 1 276 ? 9.731 10.489 -26.628 1.00 36.19 276 CYS A O 1
ATOM 2107 N N . MET A 1 277 ? 10.848 8.869 -25.562 1.00 33.97 277 MET A N 1
ATOM 2108 C CA . MET A 1 277 ? 12.160 9.332 -26.008 1.00 33.97 277 MET A CA 1
ATOM 2109 C C . MET A 1 277 ? 12.789 8.243 -26.869 1.00 33.97 277 MET A C 1
ATOM 2111 O O . MET A 1 277 ? 13.190 7.193 -26.375 1.00 33.97 277 MET A O 1
ATOM 2115 N N . ILE A 1 278 ? 12.841 8.498 -28.173 1.00 38.28 278 ILE A N 1
ATOM 2116 C CA . ILE A 1 278 ? 13.669 7.755 -29.117 1.00 38.28 278 ILE A CA 1
ATOM 2117 C C . ILE A 1 278 ? 14.983 8.529 -29.193 1.00 38.28 278 ILE A C 1
ATOM 2119 O O . ILE A 1 278 ? 14.991 9.690 -29.599 1.00 38.28 278 ILE A O 1
ATOM 2123 N N . VAL A 1 279 ? 16.083 7.915 -28.758 1.00 35.59 279 VAL A N 1
ATOM 2124 C CA . VAL A 1 279 ? 17.421 8.479 -28.962 1.00 35.59 279 VAL A CA 1
ATOM 2125 C C . VAL A 1 279 ? 17.802 8.217 -30.413 1.00 35.59 279 VAL A C 1
ATOM 2127 O O . VAL A 1 279 ? 17.937 7.069 -30.831 1.00 35.59 279 VAL A O 1
ATOM 2130 N N . VAL A 1 280 ? 17.931 9.289 -31.186 1.00 34.94 280 VAL A N 1
ATOM 2131 C CA . VAL A 1 280 ? 18.388 9.244 -32.574 1.00 34.94 280 VAL A CA 1
ATOM 2132 C C . VAL A 1 280 ? 19.874 9.575 -32.570 1.00 34.94 280 VAL A C 1
ATOM 2134 O O . VAL A 1 280 ? 20.255 10.686 -32.213 1.00 34.94 280 VAL A O 1
ATOM 2137 N N . PHE A 1 281 ? 20.714 8.622 -32.966 1.00 36.97 281 PHE A N 1
ATOM 2138 C CA . PHE A 1 281 ? 22.098 8.925 -33.314 1.00 36.97 281 PHE A CA 1
ATOM 2139 C C . PHE A 1 281 ? 22.107 9.599 -34.685 1.00 36.97 281 PHE A C 1
ATOM 2141 O O . PHE A 1 281 ? 21.762 8.984 -35.696 1.00 36.97 281 PHE A O 1
ATOM 2148 N N . THR A 1 282 ? 22.487 10.871 -34.723 1.00 36.81 282 THR A N 1
ATOM 2149 C CA . THR A 1 282 ? 22.802 11.578 -35.964 1.00 36.81 282 THR A CA 1
ATOM 2150 C C . THR A 1 282 ? 24.319 11.617 -36.094 1.00 36.81 282 THR A C 1
ATOM 2152 O O . THR A 1 282 ? 24.984 12.155 -35.219 1.00 36.81 282 THR A O 1
ATOM 2155 N N . GLY A 1 283 ? 24.849 10.990 -37.143 1.00 36.34 283 GLY A N 1
ATOM 2156 C CA . GLY A 1 283 ? 26.293 10.781 -37.326 1.00 36.34 283 GLY A CA 1
ATOM 2157 C C . GLY A 1 283 ? 26.640 9.607 -38.245 1.00 36.34 283 GLY A C 1
ATOM 2158 O O . GLY A 1 283 ? 27.785 9.449 -38.635 1.00 36.34 283 GLY A O 1
ATOM 2159 N N . GLY A 1 284 ? 25.655 8.807 -38.676 1.00 41.94 284 GLY A N 1
ATOM 2160 C CA . GLY A 1 284 ? 25.899 7.688 -39.598 1.00 41.94 284 GLY A CA 1
ATOM 2161 C C . GLY A 1 284 ? 26.552 8.076 -40.932 1.00 41.94 284 GLY A C 1
ATOM 2162 O O . GLY A 1 284 ? 27.160 7.224 -41.562 1.00 41.94 284 GLY A O 1
ATOM 2163 N N . ASN A 1 285 ? 26.450 9.346 -41.336 1.00 41.75 285 ASN A N 1
ATOM 2164 C CA . ASN A 1 285 ? 27.127 9.861 -42.525 1.00 41.75 285 ASN A CA 1
ATOM 2165 C C . ASN A 1 285 ? 28.608 10.183 -42.250 1.00 41.75 285 ASN A C 1
ATOM 2167 O O . ASN A 1 285 ? 29.415 10.028 -43.150 1.00 41.75 285 ASN A O 1
ATOM 2171 N N . GLU A 1 286 ? 28.961 10.600 -41.028 1.00 42.56 286 GLU A N 1
ATOM 2172 C CA . GLU A 1 286 ? 30.356 10.837 -40.615 1.00 42.56 286 GLU A CA 1
ATOM 2173 C C . GLU A 1 286 ? 31.093 9.498 -40.467 1.00 42.56 286 GLU A C 1
ATOM 2175 O O . GLU A 1 286 ? 32.199 9.356 -40.964 1.00 42.56 286 GLU A O 1
ATOM 2180 N N . LEU A 1 287 ? 30.426 8.469 -39.926 1.00 44.62 287 LEU A N 1
ATOM 2181 C CA . LEU A 1 287 ? 30.944 7.091 -39.889 1.00 44.62 287 LEU A CA 1
ATOM 2182 C C . LEU A 1 287 ? 31.231 6.530 -41.294 1.00 44.62 287 LEU A C 1
ATOM 2184 O O . LEU A 1 287 ? 32.238 5.864 -41.512 1.00 44.62 287 LEU A O 1
ATOM 2188 N N . GLU A 1 288 ? 30.349 6.804 -42.262 1.00 46.38 288 GLU A N 1
ATOM 2189 C CA . GLU A 1 288 ? 30.555 6.405 -43.661 1.00 46.38 288 GLU A CA 1
ATOM 2190 C C . GLU A 1 288 ? 31.638 7.249 -44.366 1.00 46.38 288 GLU A C 1
ATOM 2192 O O . GLU A 1 288 ? 32.358 6.707 -45.203 1.00 46.38 288 GLU A O 1
ATOM 2197 N N . GLU A 1 289 ? 31.781 8.543 -44.046 1.00 45.97 289 GLU A N 1
ATOM 2198 C CA . GLU A 1 289 ? 32.829 9.422 -44.602 1.00 45.97 289 GLU A CA 1
ATOM 2199 C C . GLU A 1 289 ? 34.226 9.135 -44.024 1.00 45.97 289 GLU A C 1
ATOM 2201 O O . GLU A 1 289 ? 35.211 9.232 -44.758 1.00 45.97 289 GLU A O 1
ATOM 2206 N N . ASP A 1 290 ? 34.314 8.734 -42.754 1.00 51.06 290 ASP A N 1
ATOM 2207 C CA . ASP A 1 290 ? 35.565 8.407 -42.057 1.00 51.06 290 ASP A CA 1
ATOM 2208 C C . ASP A 1 290 ? 35.972 6.921 -42.194 1.00 51.06 290 ASP A C 1
ATOM 2210 O O . ASP A 1 290 ? 36.951 6.492 -41.580 1.00 51.06 290 ASP A O 1
ATOM 2214 N N . GLU A 1 291 ? 35.239 6.137 -43.004 1.00 57.06 291 GLU A N 1
ATOM 2215 C CA . GLU A 1 291 ? 35.362 4.669 -43.134 1.00 57.06 291 GLU A CA 1
ATOM 2216 C C . GLU A 1 291 ? 35.403 3.948 -41.772 1.00 57.06 291 GLU A C 1
ATOM 2218 O O . GLU A 1 291 ? 36.065 2.924 -41.602 1.00 57.06 291 GLU A O 1
ATOM 2223 N N . GLU A 1 292 ? 34.689 4.493 -40.789 1.00 48.00 292 GLU A N 1
ATOM 2224 C CA . GLU A 1 292 ? 34.722 4.043 -39.406 1.00 48.00 292 GLU A CA 1
ATOM 2225 C C . GLU A 1 292 ? 33.466 3.229 -39.094 1.00 48.00 292 GLU A C 1
ATOM 2227 O O . GLU A 1 292 ? 32.324 3.651 -39.300 1.00 48.00 292 GLU A O 1
ATOM 2232 N N . THR A 1 293 ? 33.659 2.023 -38.571 1.00 52.34 293 THR A N 1
ATOM 2233 C CA . THR A 1 293 ? 32.536 1.222 -38.084 1.00 52.34 293 THR A CA 1
ATOM 2234 C C . THR A 1 293 ? 31.975 1.815 -36.793 1.00 52.34 293 THR A C 1
ATOM 2236 O O . THR A 1 293 ? 32.674 2.452 -36.005 1.00 52.34 293 THR A O 1
ATOM 2239 N N . LEU A 1 294 ? 30.691 1.565 -36.522 1.00 45.53 294 LEU A N 1
ATOM 2240 C CA . LEU A 1 294 ? 30.074 1.977 -35.259 1.00 45.53 294 LEU A CA 1
ATOM 2241 C C . LEU A 1 294 ? 30.836 1.406 -34.046 1.00 45.53 294 LEU A C 1
ATOM 2243 O O . LEU A 1 294 ? 30.945 2.076 -33.022 1.00 45.53 294 LEU A O 1
ATOM 2247 N N . GLU A 1 295 ? 31.395 0.197 -34.166 1.00 46.06 295 GLU A N 1
ATOM 2248 C CA . GLU A 1 295 ? 32.247 -0.402 -33.136 1.00 46.06 295 GLU A CA 1
ATOM 2249 C C . GLU A 1 295 ? 33.565 0.367 -32.921 1.00 46.06 295 GLU A C 1
ATOM 2251 O O . GLU A 1 295 ? 33.970 0.562 -31.774 1.00 46.06 295 GLU A O 1
ATOM 2256 N N . GLU A 1 296 ? 34.216 0.852 -33.982 1.00 50.47 296 GLU A N 1
ATOM 2257 C CA . GLU A 1 296 ? 35.458 1.640 -33.905 1.00 50.47 296 GLU A CA 1
ATOM 2258 C C . GLU A 1 296 ? 35.227 3.048 -33.339 1.00 50.47 296 GLU A C 1
ATOM 2260 O O . GLU A 1 296 ? 35.982 3.486 -32.466 1.00 50.47 296 GLU A O 1
ATOM 2265 N N . TYR A 1 297 ? 34.140 3.712 -33.734 1.00 53.25 297 TYR A N 1
ATOM 2266 C CA . TYR A 1 297 ? 33.749 5.024 -33.208 1.00 53.25 297 TYR A CA 1
ATOM 2267 C C . TYR A 1 297 ? 33.468 4.975 -31.704 1.00 53.25 297 TYR A C 1
ATOM 2269 O O . TYR A 1 297 ? 33.990 5.774 -30.920 1.00 53.25 297 TYR A O 1
ATOM 2277 N N . LEU A 1 298 ? 32.702 3.969 -31.271 1.00 47.09 298 LEU A N 1
ATOM 2278 C CA . LEU A 1 298 ? 32.457 3.728 -29.853 1.00 47.09 298 LEU A CA 1
ATOM 2279 C C . LEU A 1 298 ? 33.775 3.420 -29.125 1.00 47.09 298 LEU A C 1
ATOM 2281 O O . LEU A 1 298 ? 33.952 3.867 -27.994 1.00 47.09 298 LEU A O 1
ATOM 2285 N N . SER A 1 299 ? 34.726 2.731 -29.773 1.00 48.88 299 SER A N 1
ATOM 2286 C CA . SER A 1 299 ? 36.020 2.359 -29.179 1.00 48.88 299 SER A CA 1
ATOM 2287 C C . SER A 1 299 ? 36.916 3.529 -28.757 1.00 48.88 299 SER A C 1
ATOM 2289 O O . SER A 1 299 ? 37.744 3.385 -27.854 1.00 48.88 299 SER A O 1
ATOM 2291 N N . ARG A 1 300 ? 36.731 4.699 -29.377 1.00 48.28 300 ARG A N 1
ATOM 2292 C CA . ARG A 1 300 ? 37.502 5.922 -29.114 1.00 48.28 300 ARG A CA 1
ATOM 2293 C C . ARG A 1 300 ? 36.907 6.783 -28.009 1.00 48.28 300 ARG A C 1
ATOM 2295 O O . ARG A 1 300 ? 37.651 7.456 -27.292 1.00 48.28 300 ARG A O 1
ATOM 2302 N N . ASP A 1 301 ? 35.589 6.746 -27.847 1.00 43.06 301 ASP A N 1
ATOM 2303 C CA . ASP A 1 301 ? 34.894 7.483 -26.802 1.00 43.06 301 ASP A CA 1
ATOM 2304 C C . ASP A 1 301 ? 34.678 6.590 -25.576 1.00 43.06 301 ASP A C 1
ATOM 2306 O O . ASP A 1 301 ? 33.708 5.838 -25.454 1.00 43.06 301 ASP A O 1
ATOM 2310 N N . SER A 1 302 ? 35.607 6.712 -24.626 1.00 40.41 302 SER A N 1
ATOM 2311 C CA . SER A 1 302 ? 35.629 5.953 -23.366 1.00 40.41 302 SER A CA 1
ATOM 2312 C C . SER A 1 302 ? 34.330 6.082 -22.550 1.00 40.41 302 SER A C 1
ATOM 2314 O O . SER A 1 302 ? 34.101 5.289 -21.638 1.00 40.41 302 SER A O 1
ATOM 2316 N N . SER A 1 303 ? 33.488 7.081 -22.846 1.00 39.00 303 SER A N 1
ATOM 2317 C CA . SER A 1 303 ? 32.236 7.347 -22.137 1.00 39.00 303 SER A CA 1
ATOM 2318 C C . SER A 1 303 ? 31.000 6.698 -22.778 1.00 39.00 303 SER A C 1
ATOM 2320 O O . SER A 1 303 ? 30.101 6.264 -22.057 1.00 39.00 303 SER A O 1
ATOM 2322 N N . ALA A 1 304 ? 30.966 6.554 -24.108 1.00 36.28 304 ALA A N 1
ATOM 2323 C CA . ALA A 1 304 ? 29.854 5.938 -24.841 1.00 36.28 304 ALA A CA 1
ATOM 2324 C C . ALA A 1 304 ? 29.954 4.402 -24.870 1.00 36.28 304 ALA A C 1
ATOM 2326 O O . ALA A 1 304 ? 28.954 3.686 -24.761 1.00 36.28 304 ALA A O 1
ATOM 2327 N N . LEU A 1 305 ? 31.184 3.893 -24.940 1.00 35.62 305 LEU A N 1
ATOM 2328 C CA . LEU A 1 305 ? 31.508 2.469 -24.936 1.00 35.62 305 LEU A CA 1
ATOM 2329 C C . LEU A 1 305 ? 31.135 1.772 -23.612 1.00 35.62 305 LEU A C 1
ATOM 2331 O O . LEU A 1 305 ? 30.692 0.623 -23.610 1.00 35.62 305 LEU A O 1
ATOM 2335 N N . ALA A 1 306 ? 31.254 2.490 -22.489 1.00 32.34 306 ALA A N 1
ATOM 2336 C CA . ALA A 1 306 ? 30.892 1.999 -21.158 1.00 32.34 306 ALA A CA 1
ATOM 2337 C C . ALA A 1 306 ? 29.381 1.738 -21.004 1.00 32.34 306 ALA A C 1
ATOM 2339 O O . ALA A 1 306 ? 28.988 0.901 -20.201 1.00 32.34 306 ALA A O 1
ATOM 2340 N N . LEU A 1 307 ? 28.536 2.409 -21.799 1.00 37.12 307 LEU A N 1
ATOM 2341 C CA . LEU A 1 307 ? 27.089 2.178 -21.803 1.00 37.12 307 LEU A CA 1
ATOM 2342 C C . LEU A 1 307 ? 26.665 1.022 -22.727 1.00 37.12 307 LEU A C 1
ATOM 2344 O O . LEU A 1 307 ? 25.596 0.450 -22.530 1.00 37.12 307 LEU A O 1
ATOM 2348 N N . CYS A 1 308 ? 27.474 0.698 -23.743 1.00 32.69 308 CYS A N 1
ATOM 2349 C CA . CYS A 1 308 ? 27.102 -0.250 -24.799 1.00 32.69 308 CYS A CA 1
ATOM 2350 C C . CYS A 1 308 ? 27.704 -1.657 -24.624 1.00 32.69 308 CYS A C 1
ATOM 2352 O O . CYS A 1 308 ? 27.082 -2.626 -25.053 1.00 32.69 308 CYS A O 1
ATOM 2354 N N . LEU A 1 309 ? 28.874 -1.809 -23.984 1.00 31.52 309 LEU A N 1
ATOM 2355 C CA . LEU A 1 309 ? 29.528 -3.120 -23.808 1.00 31.52 309 LEU A CA 1
ATOM 2356 C C . LEU A 1 309 ? 29.048 -3.951 -22.605 1.00 31.52 309 LEU A C 1
ATOM 2358 O O . LEU A 1 309 ? 29.440 -5.111 -22.492 1.00 31.52 309 LEU A O 1
ATOM 2362 N N . GLU A 1 310 ? 28.186 -3.432 -21.729 1.00 32.38 310 GLU A N 1
ATOM 2363 C CA . GLU A 1 310 ? 27.637 -4.220 -20.607 1.00 32.38 310 GLU A CA 1
ATOM 2364 C C . GLU A 1 310 ? 26.431 -5.102 -20.991 1.00 32.38 310 GLU A C 1
ATOM 2366 O O . GLU A 1 310 ? 25.808 -5.708 -20.119 1.00 32.38 310 GLU A O 1
ATOM 2371 N N . VAL A 1 311 ? 26.099 -5.228 -22.283 1.00 31.20 311 VAL A N 1
ATOM 2372 C CA . VAL A 1 311 ? 24.980 -6.062 -22.760 1.00 31.20 311 VAL A CA 1
ATOM 2373 C C . VAL A 1 311 ? 25.511 -7.346 -23.420 1.00 31.20 311 VAL A C 1
ATOM 2375 O O . VAL A 1 311 ? 25.792 -7.354 -24.620 1.00 31.20 311 VAL A O 1
ATOM 2378 N N . PRO A 1 312 ? 25.679 -8.458 -22.676 1.00 24.28 312 PRO A N 1
ATOM 2379 C CA . PRO A 1 312 ? 26.173 -9.702 -23.248 1.00 24.28 312 PRO A CA 1
ATOM 2380 C C . PRO A 1 312 ? 25.057 -10.469 -23.979 1.00 24.28 312 PRO A C 1
ATOM 2382 O O . PRO A 1 312 ? 23.977 -10.691 -23.439 1.00 24.28 312 PRO A O 1
ATOM 2385 N N . HIS A 1 313 ? 25.395 -10.959 -25.176 1.00 29.02 313 HIS A N 1
ATOM 2386 C CA . HIS A 1 313 ? 24.665 -11.911 -26.033 1.00 29.02 313 HIS A CA 1
ATOM 2387 C C . HIS A 1 313 ? 23.623 -11.350 -27.011 1.00 29.02 313 HIS A C 1
ATOM 2389 O O . HIS A 1 313 ? 22.409 -11.439 -26.846 1.00 29.02 313 HIS A O 1
ATOM 2395 N N . TYR A 1 314 ? 24.164 -10.902 -28.140 1.00 29.77 314 TYR A N 1
ATOM 2396 C CA . TYR A 1 314 ? 23.486 -10.720 -29.414 1.00 29.77 314 TYR A CA 1
ATOM 2397 C C . TYR A 1 314 ? 23.257 -12.082 -30.101 1.00 29.77 314 TYR A C 1
ATOM 2399 O O . TYR A 1 314 ? 24.201 -12.644 -30.646 1.00 29.77 314 TYR A O 1
ATOM 2407 N N . VAL A 1 315 ? 22.029 -12.620 -30.100 1.00 24.02 315 VAL A N 1
ATOM 2408 C CA . VAL A 1 315 ? 21.553 -13.606 -31.098 1.00 24.02 315 VAL A CA 1
ATOM 2409 C C . VAL A 1 315 ? 20.041 -13.420 -31.287 1.00 24.02 315 VAL A C 1
ATOM 2411 O O . VAL A 1 315 ? 19.276 -13.504 -30.330 1.00 24.02 315 VAL A O 1
ATOM 2414 N N . GLY A 1 316 ? 19.618 -13.126 -32.520 1.00 30.97 316 GLY A N 1
ATOM 2415 C CA . GLY A 1 316 ? 18.230 -12.806 -32.868 1.00 30.97 316 GLY A CA 1
ATOM 2416 C C . GLY A 1 316 ? 17.293 -14.012 -32.936 1.00 30.97 316 GLY A C 1
ATOM 2417 O O . GLY A 1 316 ? 17.759 -15.141 -32.997 1.00 30.97 316 GLY A O 1
ATOM 2418 N N . LEU A 1 317 ? 15.979 -13.756 -32.980 1.00 24.38 317 LEU A N 1
ATOM 2419 C CA . LEU A 1 317 ? 14.959 -14.639 -33.562 1.00 24.38 317 LEU A CA 1
ATOM 2420 C C . LEU A 1 317 ? 13.633 -13.877 -33.786 1.00 24.38 317 LEU A C 1
ATOM 2422 O O . LEU A 1 317 ? 13.280 -12.961 -33.048 1.00 24.38 317 LEU A O 1
ATOM 2426 N N . ASN A 1 318 ? 12.948 -14.262 -34.862 1.00 25.53 318 ASN A N 1
ATOM 2427 C CA . ASN A 1 318 ? 11.829 -13.596 -35.532 1.00 25.53 318 ASN A CA 1
ATOM 2428 C C . ASN A 1 318 ? 10.458 -13.716 -34.834 1.00 25.53 318 ASN A C 1
ATOM 2430 O O . ASN A 1 318 ? 10.098 -14.794 -34.374 1.00 25.53 318 ASN A O 1
ATOM 2434 N N . GLY A 1 319 ? 9.636 -12.664 -34.986 1.00 29.56 319 GLY A N 1
ATOM 2435 C CA . GLY A 1 319 ? 8.208 -12.781 -35.332 1.00 29.56 319 GLY A CA 1
ATOM 2436 C C . GLY A 1 319 ? 7.168 -12.526 -34.232 1.00 29.56 319 GLY A C 1
ATOM 2437 O O . GLY A 1 319 ? 6.874 -13.419 -33.452 1.00 29.56 319 GLY A O 1
ATOM 2438 N N . MET A 1 320 ? 6.525 -11.348 -34.243 1.00 22.69 320 MET A N 1
ATOM 2439 C CA . MET A 1 320 ? 5.066 -11.173 -34.420 1.00 22.69 320 MET A CA 1
ATOM 2440 C C . MET A 1 320 ? 4.670 -9.684 -34.373 1.00 22.69 320 MET A C 1
ATOM 2442 O O . MET A 1 320 ? 5.237 -8.875 -33.645 1.00 22.69 320 MET A O 1
ATOM 2446 N N . SER A 1 321 ? 3.708 -9.346 -35.226 1.00 28.34 321 SER A N 1
ATOM 2447 C CA . SER A 1 321 ? 3.307 -8.023 -35.707 1.00 28.34 321 SER A CA 1
ATOM 2448 C C . SER A 1 321 ? 2.225 -7.349 -34.856 1.00 28.34 321 SER A C 1
ATOM 2450 O O . SER A 1 321 ? 1.167 -7.941 -34.670 1.00 28.34 321 SER A O 1
ATOM 2452 N N . ASN A 1 322 ? 2.428 -6.082 -34.475 1.00 26.64 322 ASN A N 1
ATOM 2453 C CA . ASN A 1 322 ? 1.354 -5.136 -34.143 1.00 26.64 322 ASN A CA 1
ATOM 2454 C C . ASN A 1 322 ? 1.573 -3.824 -34.918 1.00 26.64 322 ASN A C 1
ATOM 2456 O O . ASN A 1 322 ? 2.707 -3.397 -35.126 1.00 26.64 322 ASN A O 1
ATOM 2460 N N . ILE A 1 323 ? 0.468 -3.271 -35.417 1.00 29.64 323 ILE A N 1
ATOM 2461 C CA . ILE A 1 323 ? 0.367 -2.325 -36.538 1.00 29.64 323 ILE A CA 1
ATOM 2462 C C . ILE A 1 323 ? 1.008 -0.966 -36.207 1.00 29.64 323 ILE A C 1
ATOM 2464 O O . ILE A 1 323 ? 0.713 -0.366 -35.178 1.00 29.64 323 ILE A O 1
ATOM 2468 N N . LEU A 1 324 ? 1.863 -0.490 -37.116 1.00 31.23 324 LEU A N 1
ATOM 2469 C CA . LEU A 1 324 ? 2.543 0.805 -37.094 1.00 31.23 324 LEU A CA 1
ATOM 2470 C C . LEU A 1 324 ? 1.995 1.621 -38.279 1.00 31.23 324 LEU A C 1
ATOM 2472 O O . LEU A 1 324 ? 2.230 1.241 -39.425 1.00 31.23 324 LEU A O 1
ATOM 2476 N N . GLU A 1 325 ? 1.253 2.705 -38.039 1.00 33.84 325 GLU A N 1
ATOM 2477 C CA . GLU A 1 325 ? 0.880 3.642 -39.111 1.00 33.84 325 GLU A CA 1
ATOM 2478 C C . GLU A 1 325 ? 1.838 4.836 -39.135 1.00 33.84 325 GLU A C 1
ATOM 2480 O O . GLU A 1 325 ? 2.246 5.371 -38.104 1.00 33.84 325 GLU A O 1
ATOM 2485 N N . CYS A 1 326 ? 2.245 5.210 -40.347 1.00 31.20 326 CYS A N 1
ATOM 2486 C CA . CYS A 1 326 ? 3.294 6.182 -40.615 1.00 31.20 326 CYS A CA 1
ATOM 2487 C C . CYS A 1 326 ? 2.657 7.399 -41.293 1.00 31.20 326 CYS A C 1
ATOM 2489 O O . CYS A 1 326 ? 2.209 7.292 -42.434 1.00 31.20 326 CYS A O 1
ATOM 2491 N N . VAL A 1 327 ? 2.608 8.548 -40.612 1.00 31.80 327 VAL A N 1
ATOM 2492 C CA . VAL A 1 327 ? 2.176 9.808 -41.237 1.00 31.80 327 VAL A CA 1
ATOM 2493 C C . VAL A 1 327 ? 3.413 10.487 -41.816 1.00 31.80 327 VAL A C 1
ATOM 2495 O O . VAL A 1 327 ? 4.358 10.826 -41.101 1.00 31.80 327 VAL A O 1
ATOM 2498 N N . VAL A 1 328 ? 3.432 10.631 -43.140 1.00 31.09 328 VAL A N 1
ATOM 2499 C CA . VAL A 1 328 ? 4.553 11.211 -43.884 1.00 31.09 328 VAL A CA 1
ATOM 2500 C C . VAL A 1 328 ? 4.294 12.699 -44.075 1.00 31.09 328 VAL A C 1
ATOM 2502 O O . VAL A 1 328 ? 3.425 13.074 -44.854 1.00 31.09 328 VAL A O 1
ATOM 2505 N N . LEU A 1 329 ? 5.087 13.543 -43.414 1.00 31.59 329 LEU A N 1
ATOM 2506 C CA . LEU A 1 329 ? 5.167 14.966 -43.740 1.00 31.59 329 LEU A CA 1
ATOM 2507 C C . LEU A 1 329 ? 6.401 15.244 -44.608 1.00 31.59 329 LEU A C 1
ATOM 2509 O O . LEU A 1 329 ? 7.350 14.451 -44.615 1.00 31.59 329 LEU A O 1
ATOM 2513 N N . PRO A 1 330 ? 6.429 16.370 -45.348 1.00 25.80 330 PRO A N 1
ATOM 2514 C CA . PRO A 1 330 ? 7.393 16.576 -46.421 1.00 25.80 330 PRO A CA 1
ATOM 2515 C C . PRO A 1 330 ? 8.859 16.456 -45.991 1.00 25.80 330 PRO A C 1
ATOM 2517 O O . PRO A 1 330 ? 9.693 16.134 -46.838 1.00 25.80 330 PRO A O 1
ATOM 2520 N N . HIS A 1 331 ? 9.210 16.749 -44.729 1.00 25.97 331 HIS A N 1
ATOM 2521 C CA . HIS A 1 331 ? 10.605 16.853 -44.263 1.00 25.97 331 HIS A CA 1
ATOM 2522 C C . HIS A 1 331 ? 10.921 16.010 -43.004 1.00 25.97 331 HIS A C 1
ATOM 2524 O O . HIS A 1 331 ? 11.962 16.204 -42.384 1.00 25.97 331 HIS A O 1
ATOM 2530 N N . GLY A 1 332 ? 10.086 15.029 -42.645 1.00 33.47 332 GLY A N 1
ATOM 2531 C CA . GLY A 1 332 ? 10.361 14.121 -41.525 1.00 33.47 332 GLY A CA 1
ATOM 2532 C C . GLY A 1 332 ? 9.308 13.023 -41.370 1.00 33.47 332 GLY A C 1
ATOM 2533 O O . GLY A 1 332 ? 8.164 13.196 -41.784 1.00 33.47 332 GLY A O 1
ATOM 2534 N N . ILE A 1 333 ? 9.706 11.884 -40.794 1.00 31.64 333 ILE A N 1
ATOM 2535 C CA . ILE A 1 333 ? 8.794 10.791 -40.429 1.00 31.64 333 ILE A CA 1
ATOM 2536 C C . ILE A 1 333 ? 8.539 10.870 -38.928 1.00 31.64 333 ILE A C 1
ATOM 2538 O O . ILE A 1 333 ? 9.485 10.830 -38.143 1.00 31.64 333 ILE A O 1
ATOM 2542 N N . ILE A 1 334 ? 7.268 10.912 -38.538 1.00 35.91 334 ILE A N 1
ATOM 2543 C CA . ILE A 1 334 ? 6.853 10.667 -37.159 1.00 35.91 334 ILE A CA 1
ATOM 2544 C C . ILE A 1 334 ? 6.250 9.261 -37.127 1.00 35.91 334 ILE A C 1
ATOM 2546 O O . ILE A 1 334 ? 5.241 8.998 -37.779 1.00 35.91 334 ILE A O 1
ATOM 2550 N N . ALA A 1 335 ? 6.883 8.345 -36.393 1.00 35.88 335 ALA A N 1
ATOM 2551 C CA . ALA A 1 335 ? 6.312 7.035 -36.095 1.00 35.88 335 ALA A CA 1
ATOM 2552 C C . ALA A 1 335 ? 5.703 7.085 -34.693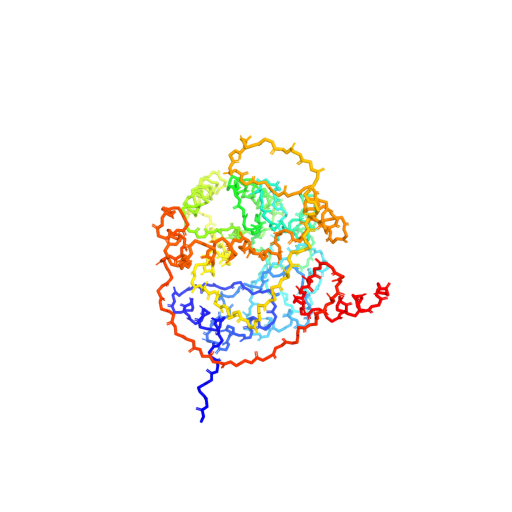 1.00 35.88 335 ALA A C 1
ATOM 2554 O O . ALA A 1 335 ? 6.418 7.261 -33.707 1.00 35.88 335 ALA A O 1
ATOM 2555 N N . VAL A 1 336 ? 4.381 6.946 -34.612 1.00 36.56 336 VAL A N 1
ATOM 2556 C CA . VAL A 1 336 ? 3.658 6.876 -33.340 1.00 36.56 336 VAL A CA 1
ATOM 2557 C C . VAL A 1 336 ? 3.254 5.427 -33.114 1.00 36.56 336 VAL A C 1
ATOM 2559 O O . VAL A 1 336 ? 2.439 4.881 -33.852 1.00 36.56 336 VAL A O 1
ATOM 2562 N N . ALA A 1 337 ? 3.820 4.799 -32.087 1.00 37.28 337 ALA A N 1
ATOM 2563 C CA . ALA A 1 337 ? 3.331 3.524 -31.581 1.00 37.28 337 ALA A CA 1
ATOM 2564 C C . ALA A 1 337 ? 2.432 3.813 -30.376 1.00 37.28 337 ALA A C 1
ATOM 2566 O O . ALA A 1 337 ? 2.915 4.179 -29.305 1.00 37.28 337 ALA A O 1
ATOM 2567 N N . THR A 1 338 ? 1.119 3.681 -30.562 1.00 36.62 338 THR A N 1
ATOM 2568 C CA . THR A 1 338 ? 0.135 3.812 -29.483 1.00 36.62 338 THR A CA 1
ATOM 2569 C C . THR A 1 338 ? -0.767 2.578 -29.444 1.00 36.62 338 THR A C 1
ATOM 2571 O O . THR A 1 338 ? -1.212 2.124 -30.497 1.00 36.62 338 THR A O 1
ATOM 2574 N N . PRO A 1 339 ? -1.055 2.015 -28.257 1.00 34.50 339 PRO A N 1
ATOM 2575 C CA . PRO A 1 339 ? -2.082 0.989 -28.104 1.00 34.50 339 PRO A CA 1
ATOM 2576 C C . PRO A 1 339 ? -3.511 1.575 -28.067 1.00 34.50 339 PRO A C 1
ATOM 2578 O O . PRO A 1 339 ? -4.470 0.812 -27.979 1.00 34.50 339 PRO A O 1
ATOM 2581 N N . ASP A 1 340 ? -3.667 2.906 -28.103 1.00 38.09 340 ASP A N 1
ATOM 2582 C CA . ASP A 1 340 ? -4.954 3.609 -28.030 1.00 38.09 340 ASP A CA 1
ATOM 2583 C C . ASP A 1 340 ? -5.505 3.947 -29.428 1.00 38.09 340 ASP A C 1
ATOM 2585 O O . ASP A 1 340 ? -4.976 4.808 -30.140 1.00 38.09 340 ASP A O 1
ATOM 2589 N N . ILE A 1 341 ? -6.594 3.267 -29.797 1.00 45.81 341 ILE A N 1
ATOM 2590 C CA . ILE A 1 341 ? -7.268 3.381 -31.098 1.00 45.81 341 ILE A CA 1
ATOM 2591 C C . ILE A 1 341 ? -7.939 4.754 -31.277 1.00 45.81 341 ILE A C 1
ATOM 2593 O O . ILE A 1 341 ? -7.931 5.288 -32.381 1.00 45.81 341 ILE A O 1
ATOM 2597 N N . ALA A 1 342 ? -8.455 5.382 -30.214 1.00 41.78 342 ALA A N 1
ATOM 2598 C CA . ALA A 1 342 ? -9.125 6.683 -30.320 1.00 41.78 342 ALA A CA 1
ATOM 2599 C C . ALA A 1 342 ? -8.128 7.821 -30.593 1.00 41.78 342 ALA A C 1
ATOM 2601 O O . ALA A 1 342 ? -8.434 8.782 -31.309 1.00 41.78 342 ALA A O 1
ATOM 2602 N N . LEU A 1 343 ? -6.911 7.689 -30.054 1.00 44.62 343 LEU A N 1
ATOM 2603 C CA . LEU A 1 343 ? -5.798 8.580 -30.370 1.00 44.62 343 LEU A CA 1
ATOM 2604 C C . LEU A 1 343 ? -5.327 8.376 -31.816 1.00 44.62 343 LEU A C 1
ATOM 2606 O O . LEU A 1 343 ? -5.078 9.356 -32.516 1.00 44.62 343 LEU A O 1
ATOM 2610 N N . ALA A 1 344 ? -5.265 7.123 -32.279 1.00 48.00 344 ALA A N 1
ATOM 2611 C CA . ALA A 1 344 ? -4.944 6.801 -33.668 1.00 48.00 344 ALA A CA 1
ATOM 2612 C C . ALA A 1 344 ? -5.978 7.385 -34.653 1.00 48.00 344 ALA A C 1
ATOM 2614 O O . ALA A 1 344 ? -5.597 8.003 -35.645 1.00 48.00 344 ALA A O 1
ATOM 2615 N N . ASP A 1 345 ? -7.276 7.287 -34.350 1.00 42.75 345 ASP A N 1
ATOM 2616 C CA . ASP A 1 345 ? -8.343 7.831 -35.201 1.00 42.75 345 ASP A CA 1
ATOM 2617 C C . ASP A 1 345 ? -8.415 9.369 -35.172 1.00 42.75 345 ASP A C 1
ATOM 2619 O O . ASP A 1 345 ? -8.693 9.995 -36.195 1.00 42.75 345 ASP A O 1
ATOM 2623 N N . SER A 1 346 ? -8.075 10.006 -34.045 1.00 43.81 346 SER A N 1
ATOM 2624 C CA . SER A 1 346 ? -7.956 11.473 -33.973 1.00 43.81 346 SER A CA 1
ATOM 2625 C C . SER A 1 346 ? -6.811 11.990 -34.851 1.00 43.81 346 SER A C 1
ATOM 2627 O O . SER A 1 346 ? -6.976 12.992 -35.548 1.00 43.81 346 SER A O 1
ATOM 2629 N N . ILE A 1 347 ? -5.680 11.272 -34.880 1.00 46.34 347 ILE A N 1
ATOM 2630 C CA . ILE A 1 347 ? -4.536 11.573 -35.755 1.00 46.34 347 ILE A CA 1
ATOM 2631 C C . ILE A 1 347 ? -4.913 11.404 -37.235 1.00 46.34 347 ILE A C 1
ATOM 2633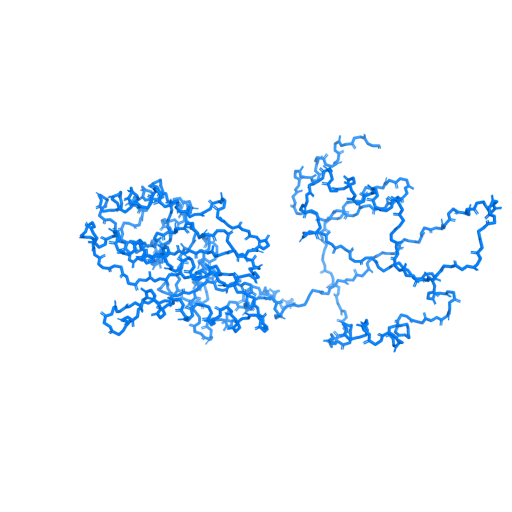 O O . ILE A 1 347 ? -4.474 12.201 -38.059 1.00 46.34 347 ILE A O 1
ATOM 2637 N N . ARG A 1 348 ? -5.770 10.429 -37.573 1.00 44.00 348 ARG A N 1
ATOM 2638 C CA . ARG A 1 348 ? -6.280 10.215 -38.942 1.00 44.00 348 ARG A CA 1
ATOM 2639 C C . ARG A 1 348 ? -7.223 11.313 -39.441 1.00 44.00 348 ARG A C 1
ATOM 2641 O O . ARG A 1 348 ? -7.342 11.485 -40.646 1.00 44.00 348 ARG A O 1
ATOM 2648 N N . SER A 1 349 ? -7.911 12.020 -38.543 1.00 38.31 349 SER A N 1
ATOM 2649 C CA . SER A 1 349 ? -8.897 13.059 -38.896 1.00 38.31 349 SER A CA 1
ATOM 2650 C C . SER A 1 349 ? -8.306 14.456 -39.128 1.00 38.31 349 SER A C 1
ATOM 2652 O O . SER A 1 349 ? -9.023 15.371 -39.535 1.00 38.31 349 SER A O 1
ATOM 2654 N N . LEU A 1 350 ? -7.010 14.634 -38.856 1.00 37.56 350 LEU A N 1
ATOM 2655 C CA . LEU A 1 350 ? -6.273 15.849 -39.187 1.00 37.56 350 LEU A CA 1
ATOM 2656 C C . LEU A 1 350 ? -5.931 15.819 -40.685 1.00 37.56 350 LEU A C 1
ATOM 2658 O O . LEU A 1 350 ? -4.949 15.191 -41.072 1.00 37.56 350 LEU A O 1
ATOM 2662 N N . ASP A 1 351 ? -6.728 16.491 -41.519 1.00 34.00 351 ASP A N 1
ATOM 2663 C CA . ASP A 1 351 ? -6.331 16.795 -42.902 1.00 34.00 351 ASP A CA 1
ATOM 2664 C C . ASP A 1 351 ? -5.113 17.743 -42.861 1.00 34.00 351 ASP A C 1
ATOM 2666 O O . ASP A 1 351 ? -5.249 18.932 -42.550 1.00 34.00 351 ASP A O 1
ATOM 2670 N N . LEU A 1 352 ? -3.921 17.196 -43.131 1.00 36.19 352 LEU A N 1
ATOM 2671 C CA . LEU A 1 352 ? -2.639 17.901 -43.281 1.00 36.19 352 LEU A CA 1
ATOM 2672 C C . LEU A 1 352 ? -2.153 17.856 -44.730 1.00 36.19 352 LEU A C 1
ATOM 2674 O O . LEU A 1 352 ? -2.105 16.740 -45.300 1.00 36.19 352 LEU A O 1
#